Protein AF-A0A969L2V9-F1 (afdb_monomer)

Radius of gyration: 25.7 Å; Cα contacts (8 Å, |Δi|>4): 196; chains: 1; bounding box: 64×50×61 Å

Foldseek 3Di:
DLVVVLVVLVVVCVVPVPPLVSLLVNLVSLLVCLQPPFDDDPVPDPDGAAQAPVSLVSSVVSLVVSVVSVHPDPVSVVSSVVSVVVSVLQQFFDQPDPDDLCLLVVVLVVLVVVDDDDVSVVVNVVSNVLSVLLRVLRGDGNSNVVNCVVVVVPADPVNVVVVVVVVVLVVCVPPDDPVVSVVVNVVVVVVVVVVCSVVCVVCSVVSSVVSNVVRVVRVD

Secondary structure (DSSP, 8-state):
-HHHHHHHHHHHHHH-TT-HHHHHHHHHHHHHHTTTTPEEPTT--S-EE--SHHHHHHHHHHHHHHHHT----HHHHHHHHHHHHHHHHHHS-EE--SS-TTHHHHHHHHHHHH--STHHHHHHHHHHHHHHHHHHHTEE-HHHHHHHHHTTTTS-HHHHHHHHHHHHHHHGGGTS-HHHHHHHHHHHHHHHHHHHHHHHHHHHHHHHHHHHHHHHHHH-

Mean predicted aligned error: 11.19 Å

Sequence (220 aa):
MVKNGLELLEIAVKNDPQDQDAIDKLAGCYLDAVIIGWFPDPDGRSISYPISKTHVDQAEQFIQKAEHLHPQDPDILVYLKERKKLIKDMMRRKFSGRYRPGLALIFLSFFLILAGKILTILFGFGLLITGITYFVACRRPQYITNAKLLAGQGLTVFDRVQIGLDKIGSSIFIYGSITDVIFMKLIFYSLFRTIETVIGMILVPFVTLYCLYENYLADN

Structure (mmCIF, N/CA/C/O backbone):
data_AF-A0A969L2V9-F1
#
_entry.id   AF-A0A969L2V9-F1
#
loop_
_atom_site.group_PDB
_atom_site.id
_atom_site.type_symbol
_atom_site.label_atom_id
_atom_site.label_alt_id
_atom_site.label_comp_id
_atom_site.label_asym_id
_atom_site.label_entity_id
_atom_site.label_seq_id
_atom_site.pdbx_PDB_ins_code
_atom_site.Cartn_x
_atom_site.Cartn_y
_atom_site.Cartn_z
_atom_site.occupancy
_atom_site.B_iso_or_equiv
_atom_site.auth_seq_id
_atom_site.auth_comp_id
_atom_site.auth_asym_id
_atom_site.auth_atom_id
_atom_site.pdbx_PDB_model_num
ATOM 1 N N . MET A 1 1 ? -26.755 -6.773 9.074 1.00 46.88 1 MET A N 1
ATOM 2 C CA . MET A 1 1 ? -26.834 -7.181 10.494 1.00 46.88 1 MET A CA 1
ATOM 3 C C . MET A 1 1 ? -25.991 -6.298 11.406 1.00 46.88 1 MET A C 1
ATOM 5 O O . MET A 1 1 ? -26.537 -5.835 12.392 1.00 46.88 1 MET A O 1
ATOM 9 N N . VAL A 1 2 ? -24.736 -5.976 11.057 1.00 56.56 2 VAL A N 1
ATOM 10 C CA . VAL A 1 2 ? -23.858 -5.113 11.883 1.00 56.56 2 VAL A CA 1
ATOM 11 C C . VAL A 1 2 ? -24.459 -3.728 12.180 1.00 56.56 2 VAL A C 1
ATOM 13 O O . VAL A 1 2 ? -24.383 -3.266 13.308 1.00 56.56 2 VAL A O 1
ATOM 16 N N . LYS A 1 3 ? -25.136 -3.095 11.208 1.00 62.53 3 LYS A N 1
ATOM 17 C CA . LYS A 1 3 ? -25.679 -1.731 11.353 1.00 62.53 3 LYS A CA 1
ATOM 18 C C . LYS A 1 3 ? -26.708 -1.584 12.487 1.00 62.53 3 LYS A C 1
ATOM 20 O O . LYS A 1 3 ? -26.580 -0.684 13.302 1.00 62.53 3 LYS A O 1
ATOM 25 N N . ASN A 1 4 ? -27.655 -2.518 12.591 1.00 70.81 4 ASN A N 1
ATOM 26 C CA . ASN A 1 4 ? -28.684 -2.478 13.636 1.00 70.81 4 ASN A CA 1
ATOM 27 C C . ASN A 1 4 ? -28.104 -2.799 15.025 1.00 70.81 4 ASN A C 1
ATOM 29 O O . ASN A 1 4 ? -28.591 -2.282 16.019 1.00 70.81 4 ASN A O 1
ATOM 33 N N . GLY A 1 5 ? -27.069 -3.645 15.104 1.00 80.38 5 GLY A N 1
ATOM 34 C CA . GLY A 1 5 ? -26.385 -3.939 16.369 1.00 80.38 5 GLY A CA 1
ATOM 35 C C . GLY A 1 5 ? -25.537 -2.767 16.866 1.00 80.38 5 GLY A C 1
ATOM 36 O O . GLY A 1 5 ? -25.536 -2.470 18.056 1.00 80.38 5 GLY A O 1
ATOM 37 N N . LEU A 1 6 ? -24.871 -2.067 15.945 1.00 87.38 6 LEU A N 1
ATOM 38 C CA . LEU A 1 6 ? -24.050 -0.900 16.255 1.00 87.38 6 LEU A CA 1
ATOM 39 C C . LEU A 1 6 ? -24.903 0.269 16.770 1.00 87.38 6 LEU A C 1
ATOM 41 O O . LEU A 1 6 ? -24.571 0.839 17.801 1.00 87.38 6 LEU A O 1
ATOM 45 N N . GLU A 1 7 ? -26.044 0.552 16.134 1.00 89.81 7 GLU A N 1
ATOM 46 C CA . GLU A 1 7 ? -26.993 1.581 16.598 1.00 89.81 7 GLU A CA 1
ATOM 47 C C . GLU A 1 7 ? -27.536 1.282 18.010 1.00 89.81 7 GLU A C 1
ATOM 49 O O . GLU A 1 7 ? -27.665 2.184 18.836 1.00 89.81 7 GLU A O 1
ATOM 54 N N . LEU A 1 8 ? -27.815 0.013 18.330 1.00 89.94 8 LEU A N 1
ATOM 55 C CA . LEU A 1 8 ? -28.273 -0.379 19.669 1.00 89.94 8 LEU A CA 1
ATOM 56 C C . LEU A 1 8 ? -27.185 -0.199 20.736 1.00 89.94 8 LEU A C 1
ATOM 58 O O . LEU A 1 8 ? -27.485 0.270 21.833 1.00 89.94 8 LEU A O 1
ATOM 62 N N . LEU A 1 9 ? -25.932 -0.535 20.417 1.00 89.44 9 LEU A N 1
ATOM 63 C CA . LEU A 1 9 ? -24.796 -0.325 21.319 1.00 89.44 9 LEU A CA 1
ATOM 64 C C . LEU A 1 9 ? -24.477 1.165 21.503 1.00 89.44 9 LEU A C 1
ATOM 66 O O . LEU A 1 9 ? -24.179 1.584 22.618 1.00 89.44 9 LEU A O 1
ATOM 70 N N . GLU A 1 10 ? -24.605 1.984 20.454 1.00 92.12 10 GLU A N 1
ATOM 71 C CA . GLU A 1 10 ? -24.490 3.445 20.564 1.00 92.12 10 GLU A CA 1
ATOM 72 C C . GLU A 1 10 ? -25.538 4.015 21.535 1.00 92.12 10 GLU A C 1
ATOM 74 O O .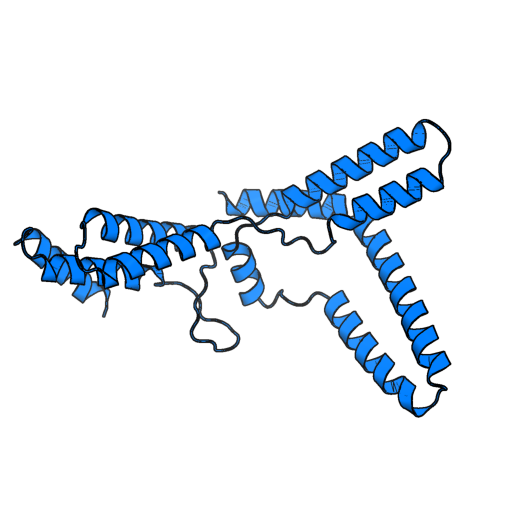 GLU A 1 10 ? -25.215 4.866 22.366 1.00 92.12 10 GLU A O 1
ATOM 79 N N . ILE A 1 11 ? -26.785 3.532 21.470 1.00 92.44 11 ILE A N 1
ATOM 80 C CA . ILE A 1 11 ? -27.851 3.933 22.403 1.00 92.44 11 ILE A CA 1
ATOM 81 C C . ILE A 1 11 ? -27.538 3.460 23.828 1.00 92.44 11 ILE A C 1
ATOM 83 O O . ILE A 1 11 ? -27.742 4.225 24.770 1.00 92.44 11 ILE A O 1
ATOM 87 N N . ALA A 1 12 ? -27.036 2.234 23.996 1.00 90.12 12 ALA A N 1
ATOM 88 C CA . ALA A 1 12 ? -26.680 1.688 25.305 1.00 90.12 12 ALA A CA 1
ATOM 89 C C . ALA A 1 12 ? -25.590 2.525 25.993 1.00 90.12 12 ALA A C 1
ATOM 91 O O . ALA A 1 12 ? -25.815 3.011 27.098 1.00 90.12 12 ALA A O 1
ATOM 92 N N . VAL A 1 13 ? -24.479 2.800 25.301 1.00 92.50 13 VAL A N 1
ATOM 93 C CA . VAL A 1 13 ? -23.378 3.635 25.822 1.00 92.50 13 VAL A CA 1
ATOM 94 C C . VAL A 1 13 ? -23.825 5.080 26.060 1.00 92.50 13 VAL A C 1
ATOM 96 O O . VAL A 1 13 ? -23.381 5.731 27.000 1.00 92.50 13 VAL A O 1
ATOM 99 N N . LYS A 1 14 ? -24.738 5.609 25.236 1.00 93.75 14 LYS A N 1
ATOM 100 C CA . LYS A 1 14 ? -25.298 6.950 25.451 1.00 93.75 14 LYS A CA 1
ATOM 101 C C . LYS A 1 14 ? -26.163 7.029 26.713 1.00 93.75 14 LYS A C 1
ATOM 103 O O . LYS A 1 14 ? -26.181 8.074 27.361 1.00 93.75 14 LYS A O 1
ATOM 108 N N . ASN A 1 15 ? -26.905 5.968 27.021 1.00 93.94 15 ASN A N 1
ATOM 109 C CA . ASN A 1 15 ? -27.774 5.906 28.195 1.00 93.94 15 ASN A CA 1
ATOM 110 C C . ASN A 1 15 ? -26.990 5.619 29.482 1.00 93.94 15 ASN A C 1
ATOM 112 O O . ASN A 1 15 ? -27.355 6.154 30.526 1.00 93.94 15 ASN A O 1
ATOM 116 N N . ASP A 1 16 ? -25.921 4.824 29.400 1.00 92.31 16 ASP A N 1
ATOM 117 C CA . ASP A 1 16 ? -25.000 4.565 30.507 1.00 92.31 16 ASP A CA 1
ATOM 118 C C . ASP A 1 16 ? -23.530 4.699 30.057 1.00 92.31 16 ASP A C 1
ATOM 120 O O . ASP A 1 16 ? -22.901 3.725 29.640 1.00 92.31 16 ASP A O 1
ATOM 124 N N . PRO A 1 17 ? -22.951 5.912 30.134 1.00 91.06 17 PRO A N 1
ATOM 125 C CA . PRO A 1 17 ? -21.578 6.167 29.701 1.00 91.06 17 PRO A CA 1
ATOM 126 C C . PRO A 1 17 ? -20.514 5.665 30.689 1.00 91.06 17 PRO A C 1
ATOM 128 O O . PRO A 1 17 ? -19.332 5.920 30.469 1.00 91.06 17 PRO A O 1
ATOM 131 N N . GLN A 1 18 ? -20.903 5.021 31.796 1.00 92.25 18 GLN A N 1
ATOM 132 C CA . GLN A 1 18 ? -19.970 4.415 32.755 1.00 92.25 18 GLN A CA 1
ATOM 133 C C . GLN A 1 18 ? -19.852 2.894 32.571 1.00 92.25 18 GLN A C 1
ATOM 135 O O . GLN A 1 18 ? -18.974 2.276 33.174 1.00 92.25 18 GLN A O 1
ATOM 140 N N . ASP A 1 19 ? -20.706 2.285 31.741 1.00 93.62 19 ASP A N 1
ATOM 141 C CA . ASP A 1 19 ? -20.645 0.858 31.433 1.00 93.62 19 ASP A CA 1
ATOM 142 C C . ASP A 1 19 ? -19.466 0.547 30.496 1.00 93.62 19 ASP A C 1
ATOM 144 O O . ASP A 1 19 ? -19.548 0.657 29.268 1.00 93.62 19 ASP A O 1
ATOM 148 N N . GLN A 1 20 ? -18.346 0.144 31.098 1.00 93.19 20 GLN A N 1
ATOM 149 C CA . GLN A 1 20 ? -17.114 -0.159 30.376 1.00 93.19 20 GLN A CA 1
ATOM 150 C C . GLN A 1 20 ? -17.257 -1.357 29.422 1.00 93.19 20 GLN A C 1
ATOM 152 O O . GLN A 1 20 ? -16.653 -1.350 28.353 1.00 93.19 20 GLN A O 1
ATOM 157 N N . ASP A 1 21 ? -18.088 -2.350 29.753 1.00 93.38 21 ASP A N 1
ATOM 158 C CA . ASP A 1 21 ? -18.307 -3.524 28.896 1.00 93.38 21 ASP A CA 1
ATOM 159 C C . ASP A 1 21 ? -19.072 -3.131 27.621 1.00 93.38 21 ASP A C 1
ATOM 161 O O . ASP A 1 21 ? -18.722 -3.552 26.514 1.00 93.38 21 ASP A O 1
ATOM 165 N N . ALA A 1 22 ? -20.0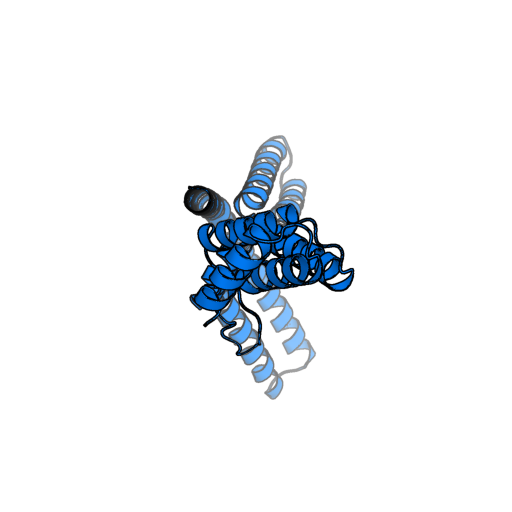74 -2.253 27.742 1.00 92.62 22 ALA A N 1
ATOM 166 C CA . ALA A 1 22 ? -20.765 -1.692 26.582 1.00 92.62 22 ALA A CA 1
ATOM 167 C C . ALA A 1 22 ? -19.836 -0.822 25.714 1.00 92.62 22 ALA A C 1
ATOM 169 O O . ALA A 1 22 ? -19.887 -0.909 24.482 1.00 92.62 22 ALA A O 1
ATOM 170 N N . ILE A 1 23 ? -18.968 -0.022 26.344 1.00 94.00 23 ILE A N 1
ATOM 171 C CA . ILE A 1 23 ? -17.954 0.806 25.672 1.00 94.00 23 ILE A CA 1
ATOM 172 C C . ILE A 1 23 ? -16.975 -0.064 24.876 1.00 94.00 23 ILE A C 1
ATOM 174 O O . ILE A 1 23 ? -16.770 0.181 23.682 1.00 94.00 23 ILE A O 1
ATOM 178 N N . ASP A 1 24 ? -16.410 -1.097 25.501 1.00 93.75 24 ASP A N 1
ATOM 179 C CA . ASP A 1 24 ? -15.425 -1.983 24.877 1.00 93.75 24 ASP A CA 1
ATOM 180 C C . ASP A 1 24 ? -16.054 -2.776 23.715 1.00 93.75 24 ASP A C 1
ATOM 182 O O . ASP A 1 24 ? -15.472 -2.865 22.628 1.00 93.75 24 ASP A O 1
ATOM 186 N N . LYS A 1 25 ? -17.298 -3.252 23.874 1.00 93.81 25 LYS A N 1
ATOM 187 C CA . LYS A 1 25 ? -18.063 -3.909 22.796 1.00 93.81 25 LYS A CA 1
ATOM 188 C C . LYS A 1 25 ? -18.358 -2.976 21.627 1.00 93.81 25 LYS A C 1
ATOM 190 O O . LYS A 1 25 ? -18.224 -3.384 20.469 1.00 93.81 25 LYS A O 1
ATOM 195 N N . LEU A 1 26 ? -18.758 -1.734 21.903 1.00 94.25 26 LEU A N 1
ATOM 196 C CA . LEU A 1 26 ? -19.011 -0.740 20.862 1.00 94.25 26 LEU A CA 1
ATOM 197 C C . LEU A 1 26 ? -17.716 -0.388 20.114 1.00 94.25 26 LEU A C 1
ATOM 199 O O . LEU A 1 26 ? -17.717 -0.331 18.882 1.00 94.25 26 LEU A O 1
ATOM 203 N N . ALA A 1 27 ? -16.604 -0.219 20.835 1.00 94.12 27 ALA A N 1
ATOM 204 C CA . ALA A 1 27 ? -15.289 -0.005 20.242 1.00 94.12 27 ALA A CA 1
ATOM 205 C C . ALA A 1 27 ? -14.883 -1.185 19.343 1.00 94.12 27 ALA A C 1
ATOM 207 O O . ALA A 1 27 ? -14.501 -0.963 18.193 1.00 94.12 27 ALA A O 1
ATOM 208 N N . GLY A 1 28 ? -15.054 -2.428 19.805 1.00 93.88 28 GLY A N 1
ATOM 209 C CA . GLY A 1 28 ? -14.838 -3.631 18.995 1.00 93.88 28 GLY A CA 1
ATOM 210 C C . GLY A 1 28 ? -15.670 -3.641 17.708 1.00 93.88 28 GLY A C 1
ATOM 211 O O . GLY A 1 28 ? -15.130 -3.849 16.622 1.00 93.88 28 GLY A O 1
ATOM 212 N N . CYS A 1 29 ? -16.959 -3.300 17.797 1.00 93.94 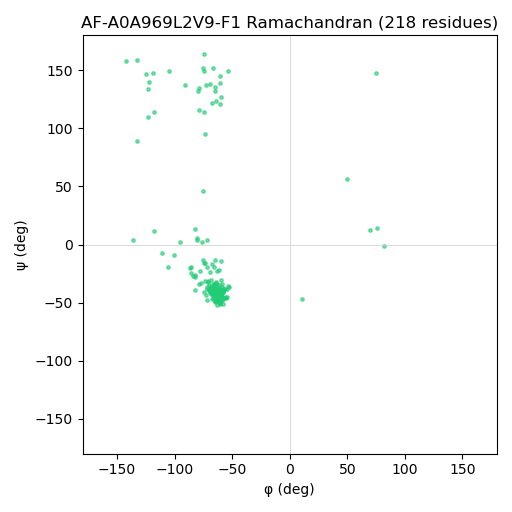29 CYS A N 1
ATOM 213 C CA . CYS A 1 29 ? -17.838 -3.216 16.626 1.00 93.94 29 CYS A CA 1
ATOM 214 C C . CYS A 1 29 ? -17.379 -2.152 15.616 1.00 93.94 29 CYS A C 1
ATOM 216 O O . CYS A 1 29 ? -17.438 -2.384 14.406 1.00 93.94 29 CYS A O 1
ATOM 218 N N . TYR A 1 30 ? -16.894 -0.996 16.082 1.00 94.56 30 TYR A N 1
ATOM 219 C CA . TYR A 1 30 ? -16.291 0.005 15.200 1.00 94.56 30 TYR A CA 1
ATOM 220 C C . TYR A 1 30 ? -15.005 -0.501 14.540 1.00 94.56 30 TYR A C 1
ATOM 222 O O . TYR A 1 30 ? -14.796 -0.259 13.352 1.00 94.56 30 TYR A O 1
ATOM 230 N N . LEU A 1 31 ? -14.160 -1.230 15.271 1.00 93.50 31 LEU A N 1
ATOM 231 C CA . LEU A 1 31 ? -12.930 -1.811 14.726 1.00 93.50 31 LEU A CA 1
ATOM 232 C C . LEU A 1 31 ? -13.205 -2.900 13.680 1.00 93.50 31 LEU A C 1
ATOM 234 O O . LEU A 1 31 ? -12.475 -2.989 12.692 1.00 93.50 31 LEU A O 1
ATOM 238 N N . ASP A 1 32 ? -14.275 -3.676 13.839 1.00 91.75 32 ASP A N 1
ATOM 239 C CA . ASP A 1 32 ? -14.738 -4.625 12.820 1.00 91.75 32 ASP A CA 1
ATOM 240 C C . ASP A 1 32 ? -15.341 -3.915 11.603 1.00 91.75 32 ASP A C 1
ATOM 242 O O . ASP A 1 32 ? -15.183 -4.364 10.464 1.00 91.75 32 ASP A O 1
ATOM 246 N N . ALA A 1 33 ? -15.972 -2.757 11.816 1.00 91.06 33 ALA A N 1
ATOM 247 C CA . ALA A 1 33 ? -16.525 -1.943 10.741 1.00 91.06 33 ALA A CA 1
ATOM 248 C C . ALA A 1 33 ? -15.458 -1.328 9.814 1.00 91.06 33 ALA A C 1
ATOM 250 O O . ALA A 1 33 ? -15.778 -0.950 8.688 1.00 91.06 33 ALA A O 1
ATOM 251 N N . VAL A 1 34 ? -14.186 -1.286 10.235 1.00 91.00 34 VAL A N 1
ATOM 252 C CA . VAL A 1 34 ? -13.047 -0.740 9.467 1.00 91.00 34 VAL A CA 1
ATOM 253 C C . VAL A 1 34 ? -12.921 -1.354 8.071 1.00 91.00 34 VAL A C 1
ATOM 255 O O . VAL A 1 34 ? -12.543 -0.660 7.131 1.00 91.00 34 VAL A O 1
ATOM 258 N N . ILE A 1 35 ? -13.225 -2.646 7.927 1.00 89.25 35 ILE A N 1
ATOM 259 C CA . ILE A 1 35 ? -13.078 -3.376 6.657 1.00 89.25 35 ILE A CA 1
ATOM 260 C C . ILE A 1 35 ? -14.378 -3.445 5.842 1.00 89.25 35 ILE A C 1
ATOM 262 O O . ILE A 1 35 ? -14.416 -4.082 4.787 1.00 89.25 35 ILE A O 1
ATOM 266 N N . ILE A 1 36 ? -15.461 -2.819 6.312 1.00 87.31 36 ILE A N 1
ATOM 267 C CA . ILE A 1 36 ? -16.738 -2.821 5.593 1.00 87.31 36 ILE A CA 1
ATOM 268 C C . ILE A 1 36 ? -16.574 -2.079 4.263 1.00 87.31 36 ILE A C 1
ATOM 270 O O . ILE A 1 36 ? -16.032 -0.979 4.198 1.00 87.31 36 ILE A O 1
ATOM 274 N N . GLY A 1 37 ? -17.061 -2.697 3.185 1.00 82.75 37 GLY A N 1
ATOM 275 C CA . GLY A 1 37 ? -16.965 -2.149 1.829 1.00 82.75 37 GLY A CA 1
ATOM 276 C C . GLY A 1 37 ? -15.624 -2.411 1.141 1.00 82.75 37 GLY A C 1
ATOM 277 O O . GLY A 1 37 ? -15.455 -2.041 -0.019 1.00 82.75 37 GLY A O 1
ATOM 278 N N . TRP A 1 38 ? -14.675 -3.071 1.811 1.00 90.56 38 TRP A N 1
ATOM 279 C CA . TRP A 1 38 ? -13.433 -3.498 1.175 1.00 90.56 38 TRP A CA 1
ATOM 280 C C . TRP A 1 38 ? -13.674 -4.722 0.287 1.00 90.56 38 TRP A C 1
ATOM 282 O O . TRP A 1 38 ? -14.578 -5.525 0.523 1.00 90.56 38 TRP A O 1
ATOM 292 N N . PHE A 1 39 ? -12.849 -4.870 -0.746 1.00 86.75 39 PHE A N 1
ATOM 293 C CA . PHE A 1 39 ? -13.015 -5.917 -1.751 1.00 86.75 39 PHE A CA 1
ATOM 294 C C . PHE A 1 39 ? -12.232 -7.171 -1.357 1.00 86.75 39 PHE A C 1
ATOM 296 O O . PHE A 1 39 ? -11.089 -7.036 -0.915 1.00 86.75 39 PHE A O 1
ATOM 303 N N . PRO A 1 40 ? -12.801 -8.378 -1.509 1.00 84.88 40 PRO A N 1
ATOM 304 C CA . PRO A 1 40 ? -12.099 -9.619 -1.197 1.00 84.88 40 PRO A CA 1
ATOM 305 C C . PRO A 1 40 ? -10.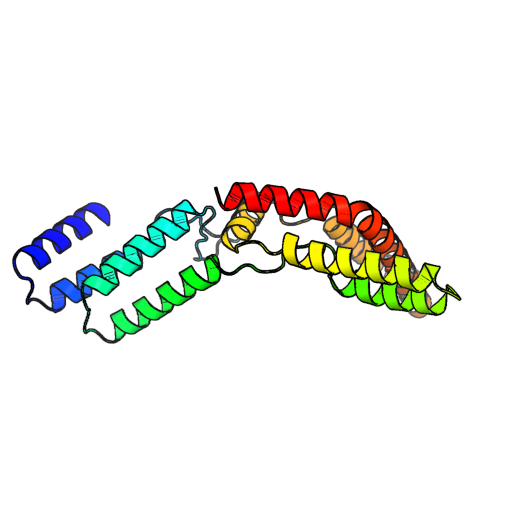930 -9.861 -2.159 1.00 84.88 40 PRO A C 1
ATOM 307 O O . PRO A 1 40 ? -10.955 -9.420 -3.309 1.00 84.88 40 PRO A O 1
ATOM 310 N N . ASP A 1 41 ? -9.911 -10.575 -1.683 1.00 79.50 41 ASP A N 1
ATOM 311 C CA . ASP A 1 41 ? -8.778 -11.017 -2.495 1.00 79.50 41 ASP A CA 1
ATOM 312 C C . ASP A 1 41 ? -9.255 -11.906 -3.667 1.00 79.50 41 ASP A C 1
ATOM 314 O O . ASP A 1 41 ? -9.954 -12.898 -3.428 1.00 79.50 41 ASP A O 1
ATOM 318 N N . PRO A 1 42 ? -8.886 -11.598 -4.928 1.00 68.81 42 PRO A N 1
ATOM 319 C CA . PRO A 1 42 ? -9.239 -12.426 -6.080 1.00 68.81 42 PRO A CA 1
ATOM 320 C C . PRO A 1 42 ? -8.628 -13.834 -6.017 1.00 68.81 42 PRO A C 1
ATOM 322 O O . PRO A 1 42 ? -9.184 -14.754 -6.613 1.00 68.81 42 PRO A O 1
ATOM 325 N N . ASP A 1 43 ? -7.542 -14.029 -5.258 1.00 73.19 43 ASP A N 1
ATOM 326 C CA . ASP A 1 43 ? -6.914 -15.340 -5.049 1.00 73.19 43 ASP A CA 1
ATOM 327 C C . ASP A 1 43 ? -7.642 -16.196 -3.988 1.00 73.19 43 ASP A C 1
ATOM 329 O O . ASP A 1 43 ? -7.161 -17.263 -3.603 1.00 73.19 43 ASP A O 1
ATOM 333 N N . GLY A 1 44 ? -8.791 -15.737 -3.474 1.00 68.12 44 GLY A N 1
ATOM 334 C CA . GLY A 1 44 ? -9.619 -16.486 -2.523 1.00 68.12 44 GLY A CA 1
ATOM 335 C C . GLY A 1 44 ? -9.081 -16.511 -1.090 1.00 68.12 44 GLY A C 1
ATOM 336 O O . GLY A 1 44 ? -9.540 -17.307 -0.271 1.00 68.12 44 GLY A O 1
ATOM 337 N N . ARG A 1 45 ? -8.112 -15.649 -0.757 1.00 76.25 45 ARG A N 1
ATOM 338 C CA . ARG A 1 45 ? -7.648 -15.480 0.627 1.00 76.25 45 ARG A CA 1
ATOM 339 C C . ARG A 1 45 ? -8.685 -14.691 1.422 1.00 76.25 45 ARG A C 1
ATOM 341 O O . ARG A 1 45 ? -9.342 -13.797 0.900 1.00 76.25 45 ARG A O 1
ATOM 348 N N . SER A 1 46 ? -8.782 -14.965 2.720 1.00 75.88 46 SER A N 1
ATOM 349 C CA . SER A 1 46 ? -9.644 -14.245 3.668 1.00 75.88 46 SER A CA 1
ATOM 350 C C . SER A 1 46 ? -9.081 -12.865 4.042 1.00 75.88 46 SER A C 1
ATOM 352 O O . SER A 1 46 ? -8.997 -12.504 5.214 1.00 75.88 46 SER A O 1
ATOM 354 N N . ILE A 1 47 ? -8.632 -12.109 3.040 1.00 79.19 47 ILE A N 1
ATOM 355 C CA . ILE A 1 47 ? -8.085 -10.760 3.166 1.00 79.19 47 ILE A CA 1
ATOM 356 C C . ILE A 1 47 ? -8.934 -9.849 2.281 1.00 79.19 47 ILE A C 1
ATOM 358 O O . ILE A 1 47 ? -9.335 -10.230 1.182 1.00 79.19 47 ILE A O 1
ATOM 362 N N . SER A 1 48 ? -9.224 -8.646 2.767 1.00 85.31 48 SER A N 1
ATOM 363 C CA . SER A 1 48 ? -9.940 -7.628 2.003 1.00 85.31 48 SER A CA 1
ATOM 364 C C . SER A 1 48 ? -9.070 -6.392 1.829 1.00 85.31 48 SER A C 1
ATOM 366 O O . SER A 1 48 ? -8.261 -6.060 2.699 1.00 85.31 48 SER A O 1
ATOM 368 N N . TYR A 1 49 ? -9.236 -5.711 0.701 1.00 84.38 49 TYR A N 1
ATOM 369 C CA . TYR A 1 49 ? -8.418 -4.578 0.302 1.00 84.38 49 TYR A CA 1
ATOM 370 C C . TYR A 1 49 ? -9.275 -3.334 0.043 1.00 84.38 49 TYR A C 1
ATOM 372 O O . TYR A 1 49 ? -10.266 -3.412 -0.692 1.00 84.38 49 TYR A O 1
ATOM 380 N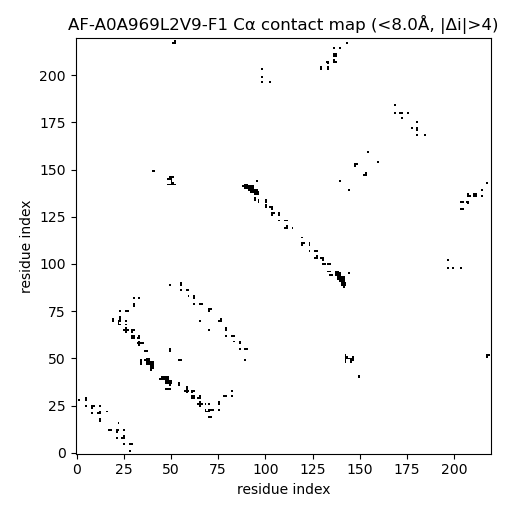 N . PRO A 1 50 ? -8.882 -2.159 0.567 1.00 89.44 50 PRO A N 1
ATOM 381 C CA . PRO A 1 50 ? -9.467 -0.905 0.127 1.00 89.44 50 PRO A CA 1
ATOM 382 C C . PRO A 1 50 ? -8.946 -0.580 -1.276 1.00 89.44 50 PRO A C 1
ATOM 384 O O . PRO A 1 50 ? -7.750 -0.728 -1.552 1.00 89.44 50 PRO A O 1
ATOM 387 N N . ILE A 1 51 ? -9.843 -0.117 -2.148 1.00 87.75 51 ILE A N 1
ATOM 388 C CA . ILE A 1 51 ? -9.528 0.246 -3.544 1.00 87.75 51 ILE A CA 1
ATOM 389 C C . ILE A 1 51 ? -9.614 1.747 -3.834 1.00 87.75 51 ILE A C 1
ATOM 391 O O . ILE A 1 51 ? -9.265 2.191 -4.923 1.00 87.75 51 ILE A O 1
ATOM 395 N N . SER A 1 52 ? -10.087 2.539 -2.877 1.00 88.31 52 SER A N 1
ATOM 396 C CA . SER A 1 52 ? -10.296 3.977 -3.036 1.00 88.31 52 SER A CA 1
ATOM 397 C C . SER A 1 52 ? -9.931 4.704 -1.752 1.00 88.31 52 SER A C 1
ATOM 399 O O . SER A 1 52 ? -9.955 4.116 -0.668 1.00 88.31 52 SER A O 1
ATOM 401 N N . LYS A 1 53 ? -9.641 6.000 -1.881 1.00 87.94 53 LYS A N 1
ATOM 402 C CA . LYS A 1 53 ? -9.411 6.892 -0.745 1.00 87.94 53 LYS A CA 1
ATOM 403 C C . LYS A 1 53 ? -10.623 6.926 0.190 1.00 87.94 53 LYS A C 1
ATOM 405 O O . LYS A 1 53 ? -10.458 6.774 1.388 1.00 87.94 53 LYS A O 1
ATOM 410 N N . THR A 1 54 ? -11.838 6.948 -0.362 1.00 90.38 54 THR A N 1
ATOM 411 C CA . THR A 1 54 ? -13.087 6.921 0.416 1.00 90.38 54 THR A CA 1
ATOM 412 C C . THR A 1 54 ? -13.205 5.714 1.349 1.00 90.38 54 THR A C 1
ATOM 414 O O . THR A 1 54 ? -13.654 5.878 2.478 1.00 90.38 54 THR A O 1
ATOM 417 N N . HIS A 1 55 ? -12.765 4.519 0.934 1.00 91.25 55 HIS A N 1
ATOM 418 C CA . HIS A 1 55 ? -12.748 3.347 1.819 1.00 91.25 55 HIS A CA 1
ATOM 419 C C . HIS A 1 55 ? -11.759 3.510 2.976 1.00 91.25 55 HIS A C 1
ATOM 421 O O . HIS A 1 55 ? -12.014 3.026 4.076 1.00 91.25 55 HIS A O 1
ATOM 427 N N . VAL A 1 56 ? -10.627 4.171 2.727 1.00 91.25 56 VAL A N 1
ATOM 428 C CA . VAL A 1 56 ? -9.610 4.425 3.752 1.00 91.25 56 VAL A CA 1
ATOM 429 C C . VAL A 1 56 ? -10.066 5.529 4.708 1.00 91.25 56 VAL A C 1
ATOM 431 O O . VAL A 1 56 ? -9.923 5.367 5.915 1.00 91.25 56 VAL A O 1
ATOM 434 N N . ASP A 1 57 ? -10.692 6.588 4.194 1.00 92.50 57 ASP A N 1
ATOM 435 C CA . ASP A 1 57 ? -11.241 7.686 4.996 1.00 92.50 57 ASP A CA 1
ATOM 436 C C . ASP A 1 57 ? -12.389 7.193 5.898 1.00 92.50 57 ASP A C 1
ATOM 438 O O . ASP A 1 57 ? -12.448 7.524 7.081 1.00 92.50 57 ASP A O 1
ATOM 442 N N . GLN A 1 58 ? -13.285 6.343 5.379 1.00 93.06 58 GLN A N 1
ATOM 443 C CA . GLN A 1 58 ? -14.341 5.703 6.181 1.00 93.06 58 GLN A CA 1
ATOM 444 C C . GLN A 1 58 ? -13.760 4.806 7.277 1.00 93.06 58 GLN A C 1
ATOM 446 O O . GLN A 1 58 ? -14.194 4.857 8.428 1.00 93.06 58 GLN A O 1
ATOM 451 N N . ALA A 1 59 ? -12.753 4.003 6.932 1.00 93.56 59 ALA A N 1
ATOM 452 C CA . ALA A 1 59 ? -12.038 3.171 7.886 1.00 93.56 59 ALA A CA 1
ATOM 453 C C . ALA A 1 59 ? -11.395 4.022 8.999 1.00 93.56 59 ALA A C 1
ATOM 455 O O . ALA A 1 59 ? -11.471 3.664 10.174 1.00 93.56 59 ALA A O 1
ATOM 456 N N . GLU A 1 60 ? -10.814 5.174 8.652 1.00 94.38 60 GLU A N 1
ATOM 457 C CA . GLU A 1 60 ? -10.218 6.103 9.614 1.00 94.38 60 GLU A CA 1
ATOM 458 C C . GLU A 1 60 ? -11.271 6.709 10.549 1.00 94.38 60 GLU A C 1
ATOM 460 O O . GLU A 1 60 ? -11.043 6.766 11.758 1.00 94.38 60 GLU A O 1
ATOM 465 N N . GLN A 1 61 ? -12.451 7.068 10.034 1.00 95.06 61 GLN A N 1
ATOM 466 C CA . GLN A 1 61 ? -13.569 7.544 10.859 1.00 95.06 61 GLN A CA 1
ATOM 467 C C . GLN A 1 61 ? -14.002 6.505 11.900 1.00 95.06 61 GLN A C 1
ATOM 469 O O . GLN A 1 61 ? -14.245 6.859 13.054 1.00 95.06 61 GLN A O 1
ATOM 474 N N . PHE A 1 62 ? -14.077 5.222 11.534 1.00 94.69 62 PHE A N 1
ATOM 475 C CA . PHE A 1 62 ? -14.418 4.166 12.491 1.00 94.69 62 PHE A CA 1
ATOM 476 C C . PHE A 1 62 ? -13.345 3.976 13.565 1.00 94.69 62 PHE A C 1
ATOM 478 O O . PHE A 1 62 ? -13.680 3.840 14.740 1.00 94.69 62 PHE A O 1
ATOM 485 N N . ILE A 1 63 ? -12.063 4.048 13.196 1.00 95.19 63 ILE A N 1
ATOM 486 C CA . ILE A 1 63 ? -10.970 4.017 14.178 1.00 95.19 63 ILE A CA 1
ATOM 487 C C . ILE A 1 63 ? -11.045 5.212 15.125 1.00 95.19 63 ILE A C 1
ATOM 489 O O . ILE A 1 63 ? -10.880 5.038 16.331 1.00 95.19 63 ILE A O 1
ATOM 493 N N . GLN A 1 64 ? -11.295 6.414 14.600 1.00 95.69 64 GLN A N 1
ATOM 494 C CA . GLN A 1 64 ? -11.441 7.607 15.429 1.00 95.69 64 GLN A CA 1
ATOM 495 C C . GLN A 1 64 ? -12.595 7.427 16.415 1.00 95.69 64 GLN A C 1
ATOM 497 O O . GLN A 1 64 ? -12.400 7.655 17.604 1.00 95.69 64 GLN A O 1
ATOM 502 N N . LYS A 1 65 ? -13.758 6.938 15.970 1.00 94.56 65 LYS A N 1
ATOM 503 C CA . LYS A 1 65 ? -14.886 6.641 16.865 1.00 94.56 65 LYS A CA 1
ATOM 504 C C . LYS A 1 65 ? -14.517 5.638 17.961 1.00 94.56 65 LYS A C 1
ATOM 506 O O . LYS A 1 65 ? -14.802 5.906 19.122 1.00 94.56 65 LYS A O 1
ATOM 511 N N . ALA A 1 66 ? -13.842 4.539 17.618 1.00 94.44 66 ALA A N 1
ATOM 512 C CA . ALA A 1 66 ? -13.375 3.558 18.600 1.00 94.44 66 ALA A CA 1
ATOM 513 C C . ALA A 1 66 ? -12.388 4.164 19.614 1.00 94.44 66 ALA A C 1
ATOM 515 O O . ALA A 1 66 ? -12.430 3.836 20.793 1.00 94.44 66 ALA A O 1
ATOM 516 N N . GLU A 1 67 ? -11.514 5.072 19.176 1.00 94.56 67 GLU A N 1
ATOM 517 C CA . GLU A 1 67 ? -10.556 5.752 20.053 1.00 94.56 67 GLU A CA 1
ATOM 518 C C . GLU A 1 67 ? -11.219 6.752 21.008 1.00 94.56 67 GLU A C 1
ATOM 520 O O . GLU A 1 67 ? -10.832 6.821 22.173 1.00 94.56 67 GLU A O 1
ATOM 525 N N . HIS A 1 68 ? -12.231 7.492 20.544 1.00 95.75 68 HIS A N 1
ATOM 526 C CA . HIS A 1 68 ? -12.961 8.465 21.370 1.00 95.75 68 HIS A CA 1
ATOM 527 C C . HIS A 1 68 ? -13.761 7.809 22.500 1.00 95.75 68 HIS A C 1
ATOM 529 O O . HIS A 1 68 ? -14.123 8.478 23.463 1.00 95.75 68 HIS A O 1
ATOM 535 N N . LEU A 1 69 ? -14.039 6.510 22.387 1.00 93.06 69 LEU A N 1
ATOM 536 C CA . LEU A 1 69 ? -14.698 5.733 23.430 1.00 93.06 69 LEU A CA 1
ATOM 537 C C . LEU A 1 69 ? -13.773 5.386 24.602 1.00 93.06 69 LEU A C 1
ATOM 539 O O . LEU A 1 69 ? -14.270 4.973 25.641 1.00 93.06 69 LEU A O 1
ATOM 543 N N . HIS A 1 70 ? -12.455 5.566 24.458 1.00 94.12 70 HIS A N 1
ATOM 544 C CA . HIS A 1 70 ? -11.463 5.233 25.485 1.00 94.12 70 HIS A CA 1
ATOM 545 C C . HIS A 1 70 ? -11.629 3.808 26.062 1.00 94.12 70 HIS A C 1
ATOM 547 O O . HIS A 1 70 ? -11.778 3.658 27.277 1.00 94.12 70 HIS A O 1
ATOM 553 N N . PRO A 1 71 ? -11.602 2.757 25.214 1.00 93.44 71 PRO A N 1
ATOM 554 C CA . PRO A 1 71 ? -11.739 1.384 25.685 1.00 93.44 71 PRO A CA 1
ATOM 555 C C . PRO A 1 71 ? -10.610 1.019 26.657 1.00 93.44 71 PRO A C 1
ATOM 557 O O . PRO A 1 71 ? -9.470 1.471 26.501 1.00 93.44 71 PRO A O 1
ATOM 560 N N . GLN A 1 72 ? -10.932 0.203 27.656 1.00 94.56 72 GLN A N 1
ATOM 561 C CA . GLN A 1 72 ? -9.996 -0.232 28.698 1.00 94.56 72 GLN A CA 1
ATOM 562 C C . GLN A 1 72 ? -9.562 -1.687 28.515 1.00 94.56 72 GLN A C 1
ATOM 564 O O . GLN A 1 72 ? -8.509 -2.069 29.031 1.00 94.56 72 GLN A O 1
ATOM 569 N N . ASP A 1 73 ? -10.324 -2.478 27.754 1.00 95.75 73 ASP A N 1
ATOM 570 C CA . ASP A 1 73 ? -9.967 -3.855 27.431 1.00 95.75 73 ASP A CA 1
ATOM 571 C C . ASP A 1 73 ? -8.621 -3.914 26.664 1.00 95.75 73 ASP A C 1
ATOM 573 O O . ASP A 1 73 ? -8.485 -3.319 25.581 1.00 95.75 73 ASP A O 1
ATOM 577 N N . PRO A 1 74 ? -7.600 -4.622 27.194 1.00 95.69 74 PRO A N 1
ATOM 578 C CA . PRO A 1 74 ? -6.300 -4.753 26.544 1.00 95.69 74 PRO A CA 1
ATOM 579 C C . PRO A 1 74 ? -6.379 -5.381 25.147 1.00 95.69 74 PRO A C 1
ATOM 581 O O . PRO A 1 74 ? -5.608 -4.975 24.269 1.00 95.69 74 PRO A O 1
ATOM 584 N N . ASP A 1 75 ? -7.301 -6.313 24.908 1.00 96.12 75 ASP A N 1
ATOM 585 C CA . ASP A 1 75 ? -7.447 -6.973 23.609 1.00 96.12 75 ASP A CA 1
ATOM 586 C C . ASP A 1 75 ? -7.983 -5.985 22.563 1.00 96.12 75 ASP A C 1
ATOM 588 O O . ASP A 1 75 ? -7.463 -5.901 21.444 1.00 96.12 75 ASP A O 1
ATOM 592 N N . ILE A 1 76 ? -8.944 -5.140 22.952 1.00 94.12 76 ILE A N 1
ATOM 593 C CA . ILE A 1 76 ? -9.470 -4.061 22.105 1.00 94.12 76 ILE A CA 1
ATOM 594 C C . ILE A 1 76 ? -8.394 -3.011 21.816 1.00 94.12 76 ILE A C 1
ATOM 596 O O . ILE A 1 76 ? -8.280 -2.538 20.683 1.00 94.12 76 ILE A O 1
ATOM 600 N N . LEU A 1 77 ? -7.554 -2.667 22.795 1.00 94.81 77 LEU A N 1
ATOM 601 C CA . LEU A 1 77 ? -6.447 -1.726 22.598 1.00 94.81 77 LEU A CA 1
ATOM 602 C C . LEU A 1 77 ? -5.387 -2.261 21.624 1.00 94.81 77 LEU A C 1
ATOM 604 O O . LEU A 1 77 ? -4.885 -1.511 20.774 1.00 94.81 77 LEU A O 1
ATOM 608 N N . VAL A 1 78 ? -5.054 -3.553 21.711 1.00 96.44 78 VAL A N 1
ATOM 609 C CA . VAL A 1 78 ? -4.178 -4.221 20.735 1.00 96.44 78 VAL A CA 1
ATOM 610 C C . VAL A 1 78 ? -4.823 -4.182 19.353 1.00 96.44 78 VAL A C 1
ATOM 612 O O . VAL A 1 78 ? -4.184 -3.738 18.392 1.00 96.44 78 VAL A O 1
ATOM 615 N N . TYR A 1 79 ? -6.101 -4.542 19.262 1.00 94.38 79 TYR A N 1
ATOM 616 C CA . TYR A 1 79 ? -6.832 -4.562 18.002 1.00 94.38 79 TYR A CA 1
ATOM 617 C C . TYR A 1 79 ? -6.916 -3.170 17.351 1.00 94.38 79 TYR A C 1
ATOM 619 O O . TYR A 1 79 ? -6.653 -3.008 16.155 1.00 94.38 79 TYR A O 1
ATOM 627 N N . LEU A 1 80 ? -7.155 -2.126 18.147 1.00 94.94 80 LEU A N 1
ATOM 628 C CA . LEU A 1 80 ? -7.147 -0.730 17.711 1.00 94.94 80 LEU A CA 1
ATOM 629 C C . LEU A 1 80 ? -5.787 -0.326 17.130 1.00 94.94 80 LEU A C 1
ATOM 631 O O . LEU A 1 80 ? -5.714 0.308 16.071 1.00 94.94 80 LEU A O 1
ATOM 635 N N . LYS A 1 81 ? -4.689 -0.720 17.784 1.00 95.12 81 LYS A N 1
ATOM 636 C CA . LYS A 1 81 ? -3.327 -0.449 17.303 1.00 95.12 81 LYS A CA 1
ATOM 637 C C . LYS A 1 81 ? -3.035 -1.160 15.981 1.00 95.12 81 LYS A C 1
ATOM 639 O O . LYS A 1 81 ? -2.423 -0.561 15.090 1.00 95.12 81 LYS A O 1
ATOM 644 N N . GLU A 1 82 ? -3.472 -2.407 15.834 1.00 93.56 82 GLU A N 1
ATOM 645 C CA . GLU A 1 82 ? -3.329 -3.172 14.593 1.00 93.56 82 GLU A CA 1
ATOM 646 C C . GLU A 1 82 ? -4.104 -2.532 13.441 1.00 93.56 82 GLU A C 1
ATOM 648 O O . GLU A 1 82 ? -3.536 -2.307 12.366 1.00 93.56 82 GLU A O 1
ATOM 653 N N . ARG A 1 83 ? -5.364 -2.148 13.674 1.00 93.06 83 ARG A N 1
ATOM 654 C CA . ARG A 1 83 ? -6.193 -1.464 12.671 1.00 93.06 83 ARG A CA 1
ATOM 655 C C . ARG A 1 83 ? -5.616 -0.102 12.285 1.00 93.06 83 ARG A C 1
ATOM 657 O O . ARG A 1 83 ? -5.534 0.202 11.094 1.00 93.06 83 ARG A O 1
ATOM 664 N N . LYS A 1 84 ? -5.095 0.678 13.240 1.00 93.19 84 LYS A N 1
ATOM 665 C CA . LYS A 1 84 ? -4.387 1.943 12.949 1.00 93.19 84 LYS A CA 1
ATOM 666 C C . LYS A 1 84 ? -3.174 1.732 12.056 1.00 93.19 84 LYS A C 1
ATOM 668 O O . LYS A 1 84 ? -2.963 2.472 11.092 1.00 93.19 84 LYS A O 1
ATOM 673 N N . LYS A 1 85 ? -2.363 0.718 12.368 1.00 91.69 85 LYS A N 1
ATOM 674 C CA . LYS A 1 85 ? -1.192 0.368 11.561 1.00 91.69 85 LYS A CA 1
ATOM 675 C C . LYS A 1 85 ? -1.607 -0.043 10.149 1.00 91.69 85 LYS A C 1
ATOM 677 O O . LYS A 1 85 ? -0.992 0.425 9.196 1.00 91.69 85 LYS A O 1
ATOM 682 N N . LEU A 1 86 ? -2.666 -0.841 10.019 1.00 89.69 86 LEU A N 1
ATOM 683 C CA . LEU A 1 86 ? -3.210 -1.267 8.732 1.00 89.69 86 LEU A CA 1
ATOM 684 C C . LEU A 1 86 ? -3.617 -0.068 7.863 1.00 89.69 86 LEU A C 1
ATOM 686 O O . LEU A 1 86 ? -3.152 0.032 6.730 1.00 89.69 86 LEU A O 1
ATOM 690 N N . ILE A 1 87 ? -4.406 0.874 8.394 1.00 90.56 87 ILE A N 1
ATOM 691 C CA . ILE A 1 87 ? -4.805 2.091 7.660 1.00 90.56 87 ILE A CA 1
ATOM 692 C C . ILE A 1 87 ? -3.582 2.916 7.254 1.00 90.56 87 ILE A C 1
ATOM 694 O O . ILE A 1 87 ? -3.448 3.319 6.096 1.00 90.56 87 ILE A O 1
ATOM 698 N N . LYS A 1 88 ? -2.639 3.112 8.180 1.00 89.19 88 LYS A N 1
ATOM 699 C CA . LYS A 1 88 ? -1.399 3.843 7.899 1.00 89.19 88 LYS A CA 1
ATOM 700 C C . LYS A 1 88 ? -0.587 3.185 6.783 1.00 89.19 88 LYS A C 1
ATOM 702 O O . LYS A 1 88 ? -0.055 3.880 5.918 1.00 89.19 88 LYS A O 1
ATOM 707 N N . ASP A 1 89 ? -0.507 1.858 6.778 1.00 85.75 89 ASP A N 1
ATOM 708 C CA . ASP A 1 89 ? 0.169 1.100 5.728 1.00 85.75 89 ASP A CA 1
ATOM 709 C C . ASP A 1 89 ? -0.576 1.179 4.385 1.00 85.75 89 ASP A C 1
ATOM 711 O O . ASP A 1 89 ? 0.081 1.190 3.340 1.00 85.75 89 ASP A O 1
ATOM 715 N N . MET A 1 90 ? -1.910 1.312 4.393 1.00 85.31 90 MET A N 1
ATOM 716 C CA . MET A 1 90 ? -2.708 1.536 3.179 1.00 85.31 90 MET A CA 1
ATOM 717 C C . MET A 1 90 ? -2.501 2.936 2.578 1.00 85.31 90 MET A C 1
ATOM 719 O O . MET A 1 90 ? -2.453 3.087 1.352 1.00 85.31 90 MET A O 1
ATOM 723 N N . MET A 1 91 ? -2.306 3.948 3.427 1.00 85.00 91 MET A N 1
ATOM 724 C CA . MET A 1 91 ? -1.997 5.326 3.016 1.00 85.00 91 MET A CA 1
ATOM 725 C C . MET A 1 91 ? -0.533 5.524 2.609 1.00 85.00 91 MET A C 1
ATOM 727 O O . MET A 1 91 ? -0.198 6.446 1.858 1.00 85.00 91 MET A O 1
ATOM 731 N N . ARG A 1 92 ? 0.372 4.663 3.085 1.00 84.44 92 ARG A N 1
ATOM 732 C CA . ARG A 1 92 ? 1.805 4.795 2.820 1.00 84.44 92 ARG A CA 1
ATOM 733 C C . ARG A 1 92 ? 2.105 4.642 1.330 1.00 84.44 92 ARG A C 1
ATOM 735 O O . ARG A 1 92 ? 1.856 3.601 0.725 1.00 84.44 92 ARG A O 1
ATOM 742 N N . ARG A 1 93 ? 2.753 5.658 0.751 1.00 79.81 93 ARG A N 1
ATOM 743 C CA . ARG A 1 93 ? 3.169 5.629 -0.656 1.00 79.81 93 ARG A CA 1
ATOM 744 C C . ARG A 1 93 ? 4.382 4.722 -0.871 1.00 79.81 93 ARG A C 1
ATOM 746 O O . ARG A 1 93 ? 5.499 5.022 -0.416 1.00 79.81 93 ARG A O 1
ATOM 753 N N . LYS A 1 94 ? 4.180 3.633 -1.610 1.00 79.88 94 LYS A N 1
ATOM 754 C CA . LYS A 1 94 ? 5.238 2.711 -2.039 1.00 79.88 94 LYS A CA 1
ATOM 755 C C . LYS A 1 94 ? 5.549 2.930 -3.512 1.00 79.88 94 LYS A C 1
ATOM 757 O O . LYS A 1 94 ? 4.700 3.360 -4.287 1.00 79.88 94 LYS A O 1
ATOM 762 N N . PHE A 1 95 ? 6.799 2.689 -3.886 1.00 77.62 95 PHE A N 1
ATOM 763 C CA . PHE A 1 95 ? 7.200 2.761 -5.283 1.00 77.62 95 PHE A CA 1
ATOM 764 C C . PHE A 1 95 ? 6.531 1.616 -6.053 1.00 77.62 95 PHE A C 1
ATOM 766 O O . PHE A 1 95 ? 6.717 0.453 -5.706 1.00 77.62 95 PHE A O 1
ATOM 773 N N . SER A 1 96 ? 5.752 1.970 -7.072 1.00 74.06 96 SER A N 1
ATOM 774 C CA . SER A 1 96 ? 5.021 1.038 -7.948 1.00 74.06 96 SER A CA 1
ATOM 775 C C . SER A 1 96 ? 5.485 1.135 -9.406 1.00 74.06 96 SER A C 1
ATOM 777 O O . SER A 1 96 ? 4.838 0.622 -10.315 1.00 74.06 96 SER A O 1
ATOM 779 N N . GLY A 1 97 ? 6.601 1.832 -9.643 1.00 65.69 97 GLY A N 1
ATOM 780 C CA . GLY A 1 97 ? 7.140 2.019 -10.981 1.00 65.69 97 GLY A CA 1
ATOM 781 C C . GLY A 1 97 ? 7.685 0.712 -11.548 1.00 65.69 97 GLY A C 1
ATOM 782 O O . GLY A 1 97 ? 8.367 -0.049 -10.864 1.00 65.69 97 GLY A O 1
ATOM 783 N N . ARG A 1 98 ? 7.400 0.480 -12.828 1.00 68.06 98 ARG A N 1
ATOM 784 C CA . ARG A 1 98 ? 7.826 -0.706 -13.578 1.00 68.06 98 ARG A CA 1
ATOM 785 C C . ARG A 1 98 ? 9.346 -0.791 -13.720 1.00 68.06 98 ARG A C 1
ATOM 787 O O . ARG A 1 98 ? 9.954 -1.827 -13.475 1.00 68.06 98 ARG A O 1
ATOM 794 N N . TYR A 1 99 ? 9.958 0.310 -14.137 1.00 65.88 99 TYR A N 1
ATOM 795 C CA . TYR A 1 99 ? 11.401 0.407 -14.308 1.00 65.88 99 TYR A CA 1
ATOM 796 C C . TYR A 1 99 ? 12.051 0.632 -12.948 1.00 65.88 99 TYR A C 1
ATOM 798 O O . TYR A 1 99 ? 11.594 1.477 -12.179 1.00 65.88 99 TYR A O 1
ATOM 806 N N . ARG A 1 100 ? 13.104 -0.125 -12.625 1.00 65.25 100 ARG A N 1
ATOM 807 C CA . ARG A 1 100 ? 13.824 0.047 -11.358 1.00 65.25 100 ARG A CA 1
ATOM 808 C C . ARG A 1 100 ? 14.494 1.427 -11.321 1.00 65.25 100 ARG A C 1
ATOM 810 O O . ARG A 1 100 ? 15.183 1.775 -12.274 1.00 65.25 100 ARG A O 1
ATOM 817 N N . PRO A 1 101 ? 14.410 2.177 -10.211 1.00 57.38 101 PRO A N 1
ATOM 818 C CA . PRO A 1 101 ? 15.059 3.487 -10.093 1.00 57.38 101 PRO A CA 1
ATOM 819 C C . PRO A 1 101 ? 16.591 3.412 -10.228 1.00 57.38 101 PRO A C 1
ATOM 821 O O . PRO A 1 101 ? 17.225 4.381 -10.630 1.00 57.38 101 PRO A O 1
ATOM 824 N N . GLY A 1 102 ? 17.187 2.237 -9.980 1.00 59.00 102 GLY A N 1
ATOM 825 C CA . GLY A 1 102 ? 18.613 1.977 -10.204 1.00 59.00 102 GLY A CA 1
ATOM 826 C C . GLY A 1 102 ? 19.063 2.042 -11.671 1.00 59.00 102 GLY A C 1
ATOM 827 O O . GLY A 1 102 ? 20.261 2.135 -11.918 1.00 59.00 102 GLY A O 1
ATOM 828 N N . LEU A 1 103 ? 18.138 2.051 -12.641 1.00 62.81 103 LEU A N 1
ATOM 829 C CA . LEU A 1 103 ? 18.458 2.249 -14.062 1.00 62.81 103 LEU A CA 1
ATOM 830 C C . LEU A 1 103 ? 19.155 3.591 -14.313 1.00 62.81 103 LEU A C 1
ATOM 832 O O . LEU A 1 103 ? 20.097 3.644 -15.097 1.00 62.81 103 LEU A O 1
ATOM 836 N N . ALA A 1 104 ? 18.759 4.645 -13.592 1.00 61.47 104 ALA A N 1
ATOM 837 C CA . ALA A 1 104 ? 19.400 5.954 -13.698 1.00 61.47 104 ALA A CA 1
ATOM 838 C C . ALA A 1 104 ? 20.863 5.928 -13.217 1.00 61.47 104 ALA A C 1
ATOM 840 O O . ALA A 1 104 ? 21.712 6.586 -13.810 1.00 61.47 104 ALA A O 1
ATOM 841 N N . LEU A 1 105 ? 21.179 5.128 -12.188 1.00 62.09 105 LEU A N 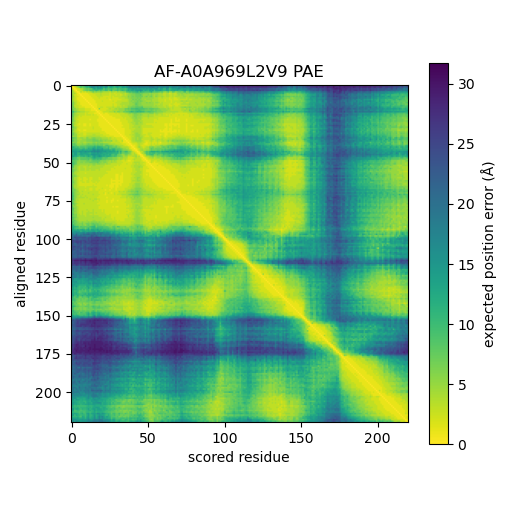1
ATOM 842 C CA . LEU A 1 105 ? 22.542 4.987 -11.662 1.00 62.09 105 LEU A CA 1
ATOM 843 C C . LEU A 1 105 ? 23.446 4.188 -12.607 1.00 62.09 105 LEU A C 1
ATOM 845 O O . LEU A 1 105 ? 24.570 4.606 -12.865 1.00 62.09 105 LEU A O 1
ATOM 849 N N . ILE A 1 106 ? 22.947 3.083 -13.170 1.00 65.12 106 ILE A N 1
ATOM 850 C CA . ILE A 1 106 ? 23.701 2.262 -14.135 1.00 65.12 106 ILE A CA 1
ATOM 851 C C . ILE A 1 106 ? 24.054 3.089 -15.380 1.00 65.12 106 ILE A C 1
ATOM 853 O O . ILE A 1 106 ? 25.172 3.010 -15.889 1.00 65.12 106 ILE A O 1
ATOM 857 N N . PHE A 1 107 ? 23.125 3.924 -15.850 1.00 62.41 107 PHE A N 1
ATOM 858 C CA . PHE A 1 107 ? 23.354 4.768 -17.019 1.00 62.41 107 PHE A CA 1
ATOM 859 C C . PHE A 1 107 ? 24.224 5.992 -16.730 1.00 62.41 107 PHE A C 1
ATOM 861 O O . PHE A 1 107 ? 25.024 6.372 -17.582 1.00 62.41 107 PHE A O 1
ATOM 868 N N . LEU A 1 108 ? 24.138 6.566 -15.524 1.00 64.62 108 LE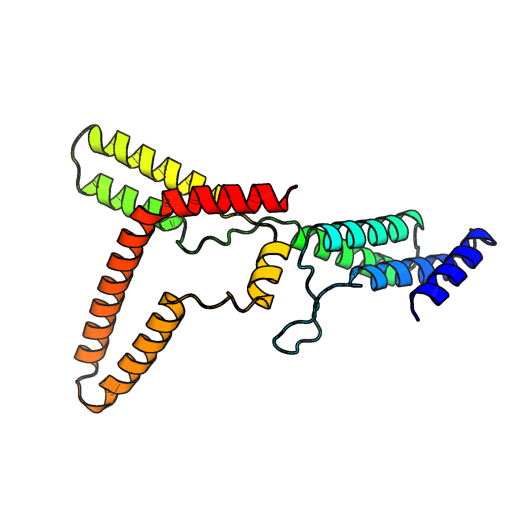U A N 1
ATOM 869 C CA . LEU A 1 108 ? 25.092 7.575 -15.064 1.00 64.62 108 LEU A CA 1
ATOM 870 C C . LEU A 1 108 ? 26.521 7.019 -15.123 1.00 64.62 108 LEU A C 1
ATOM 872 O O . LEU A 1 108 ? 27.404 7.677 -15.665 1.00 64.62 108 LEU A O 1
ATOM 876 N N . SER A 1 109 ? 26.735 5.787 -14.647 1.00 64.00 109 SER A N 1
ATOM 877 C CA . SER A 1 109 ? 28.031 5.107 -14.745 1.00 64.00 109 SER A CA 1
ATOM 878 C C . SER A 1 109 ? 28.455 4.861 -16.196 1.00 64.00 109 SER A C 1
ATOM 880 O O . SER A 1 109 ? 29.610 5.100 -16.530 1.00 64.00 109 SER A O 1
ATOM 882 N N . PHE A 1 110 ? 27.539 4.449 -17.078 1.00 65.75 110 PHE A N 1
ATOM 883 C CA . PHE A 1 110 ? 27.839 4.233 -18.499 1.00 65.75 110 PHE A CA 1
ATOM 884 C C . PHE A 1 110 ? 28.239 5.529 -19.222 1.00 65.75 110 PHE A C 1
ATOM 886 O O . PHE A 1 110 ? 29.259 5.564 -19.908 1.00 65.75 110 PHE A O 1
ATOM 893 N N . PHE A 1 111 ? 27.491 6.619 -19.030 1.00 63.81 111 PHE A N 1
ATOM 894 C CA . PHE A 1 111 ? 27.804 7.909 -19.650 1.00 63.81 111 PHE A CA 1
ATOM 895 C C . PHE A 1 111 ? 29.078 8.542 -19.085 1.00 63.81 111 PHE A C 1
ATOM 897 O O . PHE A 1 111 ? 29.846 9.113 -19.857 1.00 63.81 111 PHE A O 1
ATOM 904 N N . LEU A 1 112 ? 29.343 8.391 -17.781 1.00 64.69 112 LEU A N 1
ATOM 905 C CA . LEU A 1 112 ? 30.600 8.825 -17.160 1.00 64.69 112 LEU A CA 1
ATOM 906 C C . LEU A 1 112 ? 31.831 8.135 -17.770 1.00 64.69 112 LEU A C 1
ATOM 908 O O . LEU A 1 112 ? 32.894 8.745 -17.818 1.00 64.69 112 LEU A O 1
ATOM 912 N N . ILE A 1 113 ? 31.686 6.896 -18.250 1.00 65.19 113 ILE A N 1
ATOM 913 C CA . ILE A 1 113 ? 32.756 6.134 -18.911 1.00 65.19 113 ILE A CA 1
ATOM 914 C C . ILE A 1 113 ? 32.882 6.517 -20.395 1.00 65.19 113 ILE A C 1
ATOM 916 O O . ILE A 1 113 ? 33.995 6.594 -20.911 1.00 65.19 113 ILE A O 1
ATOM 920 N N . LEU A 1 114 ? 31.761 6.747 -21.092 1.00 61.94 114 LEU A N 1
ATOM 921 C CA . LEU A 1 114 ? 31.752 6.927 -22.549 1.00 61.94 114 LEU A CA 1
ATOM 922 C C . LEU A 1 114 ? 32.073 8.353 -23.018 1.00 61.94 114 LEU A C 1
ATOM 924 O O . LEU A 1 114 ? 32.536 8.535 -24.143 1.00 61.94 114 LEU A O 1
ATOM 928 N N . ALA A 1 115 ? 31.793 9.369 -22.202 1.00 54.38 115 ALA A N 1
ATOM 929 C CA . ALA A 1 115 ? 31.860 10.755 -22.645 1.00 54.38 115 ALA A CA 1
ATOM 930 C C . ALA A 1 115 ? 32.921 11.548 -21.864 1.00 54.38 115 ALA A C 1
ATOM 932 O O . ALA A 1 115 ? 32.805 11.802 -20.664 1.00 54.38 115 ALA A O 1
ATOM 933 N N . GLY A 1 116 ? 33.965 11.980 -22.572 1.00 57.09 116 GLY A N 1
ATOM 934 C CA . GLY A 1 116 ? 34.897 12.997 -22.100 1.00 57.09 116 GLY A CA 1
ATOM 935 C C . GLY A 1 116 ? 34.309 14.405 -22.262 1.00 57.09 116 GLY A C 1
ATOM 936 O O . GLY A 1 116 ? 33.831 14.754 -23.337 1.00 57.09 116 GLY A O 1
ATOM 937 N N . LYS A 1 117 ? 34.445 15.228 -21.211 1.00 69.44 117 LYS A N 1
ATOM 938 C CA . LYS A 1 117 ? 34.048 16.652 -21.084 1.00 69.44 117 LYS A CA 1
ATOM 939 C C . LYS A 1 117 ? 32.546 16.945 -20.907 1.00 69.44 117 LYS A C 1
ATOM 941 O O . LYS A 1 117 ? 31.686 16.264 -21.441 1.00 69.44 117 LYS A O 1
ATOM 946 N N . ILE A 1 118 ? 32.296 18.031 -20.156 1.00 64.25 118 ILE A N 1
ATOM 947 C CA . ILE A 1 118 ? 31.087 18.857 -19.886 1.00 64.25 118 ILE A CA 1
ATOM 948 C C . ILE A 1 118 ? 29.706 18.350 -20.347 1.00 64.25 118 ILE A C 1
ATOM 950 O O . ILE A 1 118 ? 28.776 18.380 -19.540 1.00 64.25 118 ILE A O 1
ATOM 954 N N . LEU A 1 119 ? 29.543 17.872 -21.585 1.00 63.62 119 LEU A N 1
ATOM 955 C CA . LEU A 1 119 ? 28.298 17.243 -22.040 1.00 63.62 119 LEU A CA 1
ATOM 956 C C . LEU A 1 119 ? 27.899 16.064 -21.143 1.00 63.62 119 LEU A C 1
ATOM 958 O O . LEU A 1 119 ? 26.726 15.924 -20.816 1.00 63.62 119 LEU A O 1
ATOM 962 N N . THR A 1 120 ? 28.864 15.272 -20.676 1.00 66.69 120 THR A N 1
ATOM 963 C CA . THR A 1 120 ? 28.630 14.146 -19.757 1.00 66.69 120 THR A CA 1
ATOM 964 C C . THR A 1 120 ? 28.037 14.587 -18.432 1.00 66.69 120 THR A C 1
ATOM 966 O O . THR A 1 120 ? 27.187 13.907 -17.867 1.00 66.69 120 THR A O 1
ATOM 969 N N . ILE A 1 121 ? 28.480 15.744 -17.938 1.00 68.62 121 ILE A N 1
ATOM 970 C CA . ILE A 1 121 ? 28.018 16.299 -16.669 1.00 68.62 121 ILE A CA 1
ATOM 971 C C . ILE A 1 121 ? 26.579 16.790 -16.843 1.00 68.62 121 ILE A C 1
ATOM 973 O O . ILE A 1 121 ? 25.718 16.416 -16.055 1.00 68.62 121 ILE A O 1
ATOM 977 N N . LEU A 1 122 ? 26.286 17.545 -17.907 1.00 70.31 122 LEU A N 1
ATOM 978 C CA . LEU A 1 122 ? 24.933 18.046 -18.177 1.00 70.31 122 LEU A CA 1
ATOM 979 C C . LEU A 1 122 ? 23.925 16.914 -18.433 1.00 70.31 122 LEU A C 1
ATOM 981 O O . LEU A 1 122 ? 22.862 16.888 -17.814 1.00 70.31 122 LEU A O 1
ATOM 985 N N . PHE A 1 123 ? 24.267 15.947 -19.289 1.00 70.44 123 PHE A N 1
ATOM 986 C CA . PHE A 1 123 ? 23.406 14.789 -19.555 1.00 70.44 123 PHE A CA 1
ATOM 987 C C . PHE A 1 123 ? 23.281 13.869 -18.335 1.00 70.44 123 PHE A C 1
ATOM 989 O O . PHE A 1 123 ? 22.183 13.408 -18.030 1.00 70.44 123 PHE A O 1
ATOM 996 N N . GLY A 1 124 ? 24.372 13.641 -17.599 1.00 71.19 124 GLY A N 1
ATOM 997 C CA . GLY A 1 124 ? 24.370 12.839 -16.377 1.00 71.19 124 GLY A CA 1
ATOM 998 C C . GLY A 1 124 ? 23.473 13.434 -15.290 1.00 71.19 124 GLY A C 1
ATOM 999 O O . GLY A 1 124 ? 22.649 12.721 -14.718 1.00 71.19 124 GLY A O 1
ATOM 1000 N N . PHE A 1 125 ? 23.558 14.748 -15.058 1.00 73.38 125 PHE A N 1
ATOM 1001 C CA . PHE A 1 125 ? 22.661 15.447 -14.133 1.00 73.38 125 PHE A CA 1
ATOM 1002 C C . PHE A 1 125 ? 21.203 15.412 -14.603 1.00 73.38 125 PHE A C 1
ATOM 1004 O O . PHE A 1 125 ? 20.318 15.132 -13.796 1.00 73.38 125 PHE A O 1
ATOM 1011 N N . GLY A 1 126 ? 20.941 15.631 -15.896 1.00 74.06 126 GLY A N 1
ATOM 1012 C CA . GLY A 1 126 ? 19.587 15.546 -16.454 1.00 74.06 126 GLY A CA 1
ATOM 1013 C C . GLY A 1 126 ? 18.952 14.162 -16.271 1.00 74.06 126 GLY A C 1
ATOM 1014 O O . GLY A 1 126 ? 17.792 14.053 -15.862 1.00 74.06 126 GLY A O 1
ATOM 1015 N N . LEU A 1 127 ? 19.722 13.093 -16.492 1.00 73.00 127 LEU A N 1
ATOM 1016 C CA . LEU A 1 127 ? 19.276 11.713 -16.272 1.00 73.00 127 LEU A CA 1
ATOM 1017 C C . LEU A 1 127 ? 19.049 11.403 -14.791 1.00 73.00 127 LEU A C 1
ATOM 1019 O O . LEU A 1 127 ? 18.064 10.750 -14.448 1.00 73.00 127 LEU A O 1
ATOM 1023 N N . LEU A 1 128 ? 19.921 11.896 -13.910 1.00 74.00 128 LEU A N 1
ATOM 1024 C CA . LEU A 1 128 ? 19.780 11.727 -12.466 1.00 74.00 128 LEU A CA 1
ATOM 1025 C C . LEU A 1 128 ? 18.503 12.406 -11.959 1.00 74.00 128 LEU A C 1
ATOM 1027 O O . LEU A 1 128 ? 17.718 11.774 -11.253 1.00 74.00 128 LEU A O 1
ATOM 1031 N N . ILE A 1 129 ? 18.251 13.651 -12.378 1.00 79.38 129 ILE A N 1
ATOM 1032 C CA . ILE A 1 129 ? 17.015 14.376 -12.054 1.00 79.38 129 ILE A CA 1
ATOM 1033 C C . ILE A 1 129 ? 15.804 13.597 -12.567 1.00 79.38 129 ILE A C 1
ATOM 1035 O O . ILE A 1 129 ? 14.877 13.342 -11.806 1.00 79.38 129 ILE A O 1
ATOM 1039 N N . THR A 1 130 ? 15.836 13.143 -13.820 1.00 75.62 130 THR A N 1
ATOM 1040 C CA . THR A 1 130 ? 14.744 12.351 -14.406 1.00 75.62 130 THR A CA 1
ATOM 1041 C C . THR A 1 130 ? 14.490 11.064 -13.614 1.00 75.62 130 THR A C 1
ATOM 1043 O O . THR A 1 130 ? 13.339 10.724 -13.345 1.00 75.62 130 THR A O 1
ATOM 1046 N N . GLY A 1 131 ? 15.546 10.375 -13.172 1.00 74.75 131 GLY A N 1
ATOM 1047 C CA . GLY A 1 131 ? 15.450 9.178 -12.337 1.00 74.75 131 GLY A CA 1
ATOM 1048 C C . GLY A 1 131 ? 14.838 9.445 -10.961 1.00 74.75 131 G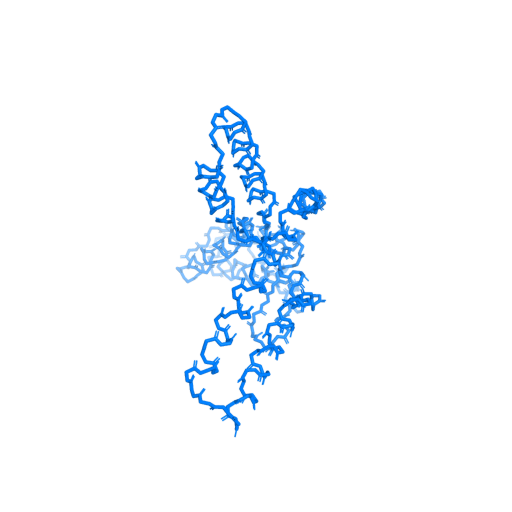LY A C 1
ATOM 1049 O O . GLY A 1 131 ? 13.975 8.684 -10.517 1.00 74.75 131 GLY A O 1
ATOM 1050 N N . ILE A 1 132 ? 15.233 10.541 -10.302 1.00 79.06 132 ILE A N 1
ATOM 1051 C CA . ILE A 1 132 ? 14.649 10.965 -9.021 1.00 79.06 132 ILE A CA 1
ATOM 1052 C C . ILE A 1 132 ? 13.176 11.335 -9.205 1.00 79.06 132 ILE A C 1
ATOM 1054 O O . ILE A 1 132 ? 12.327 10.849 -8.455 1.00 79.06 132 ILE A O 1
ATOM 1058 N N . THR A 1 133 ? 12.851 12.146 -10.212 1.00 81.62 133 THR A N 1
ATOM 1059 C CA . THR A 1 133 ? 11.472 12.571 -10.478 1.00 81.62 133 THR A CA 1
ATOM 1060 C C . THR A 1 133 ? 10.591 11.373 -10.806 1.00 81.62 133 THR A C 1
ATOM 1062 O O . THR A 1 133 ? 9.500 11.260 -10.258 1.00 81.62 133 THR A O 1
ATOM 1065 N N . TYR A 1 134 ? 11.080 10.423 -11.605 1.00 78.62 134 TYR A N 1
ATOM 1066 C CA . TYR A 1 134 ? 10.391 9.161 -11.865 1.00 78.62 134 TYR A CA 1
ATOM 1067 C C . TYR A 1 134 ? 10.181 8.343 -10.584 1.00 78.62 134 TYR A C 1
ATOM 1069 O O . TYR A 1 134 ? 9.079 7.839 -10.345 1.00 78.62 134 TYR A O 1
ATOM 1077 N N . PHE A 1 135 ? 11.205 8.237 -9.728 1.00 81.12 135 PHE A N 1
ATOM 1078 C CA . PHE A 1 135 ? 11.096 7.529 -8.455 1.00 81.12 135 PHE A CA 1
ATOM 1079 C C . PHE A 1 135 ? 10.010 8.127 -7.565 1.00 81.12 135 PHE A C 1
ATOM 1081 O O . PHE A 1 135 ? 9.179 7.382 -7.050 1.00 81.12 135 PHE A O 1
ATOM 1088 N N . VAL A 1 136 ? 9.989 9.454 -7.414 1.00 81.94 136 VAL A N 1
ATOM 1089 C CA . VAL A 1 136 ? 8.993 10.170 -6.606 1.00 81.94 136 VAL A CA 1
ATOM 1090 C C . VAL A 1 136 ? 7.602 10.079 -7.238 1.00 81.94 136 VAL A C 1
ATOM 1092 O O . VAL A 1 136 ? 6.649 9.723 -6.546 1.00 81.94 136 VAL A O 1
ATOM 1095 N N . ALA A 1 137 ? 7.486 10.317 -8.546 1.00 81.31 137 ALA A N 1
ATOM 1096 C CA . ALA A 1 137 ? 6.222 10.271 -9.277 1.00 81.31 137 ALA A CA 1
ATOM 1097 C C . ALA A 1 137 ? 5.559 8.892 -9.204 1.00 81.31 137 ALA A C 1
ATOM 1099 O O . ALA A 1 137 ? 4.350 8.787 -9.041 1.00 81.31 137 ALA A O 1
ATOM 1100 N N . CYS A 1 138 ? 6.337 7.812 -9.270 1.00 80.56 138 CYS A N 1
ATOM 1101 C CA . CYS A 1 138 ? 5.798 6.455 -9.208 1.00 80.56 138 CYS A CA 1
ATOM 1102 C C . CYS A 1 138 ? 5.494 5.968 -7.780 1.00 80.56 138 CYS A C 1
ATOM 1104 O O . CYS A 1 138 ? 5.126 4.799 -7.601 1.00 80.56 138 CYS A O 1
ATOM 1106 N N . ARG A 1 139 ? 5.651 6.812 -6.748 1.00 81.19 139 ARG A N 1
ATOM 1107 C CA . ARG A 1 139 ? 5.204 6.470 -5.392 1.00 81.19 139 ARG A CA 1
ATOM 1108 C C . ARG A 1 139 ? 3.704 6.666 -5.296 1.00 81.19 139 ARG A C 1
ATOM 1110 O O . ARG A 1 139 ? 3.218 7.789 -5.378 1.00 81.19 139 ARG A O 1
ATOM 1117 N N . ARG A 1 140 ? 2.989 5.569 -5.071 1.00 81.00 140 ARG A N 1
ATOM 1118 C CA . ARG A 1 140 ? 1.529 5.551 -5.017 1.00 81.00 140 ARG A CA 1
ATOM 1119 C C . ARG A 1 140 ? 1.046 4.964 -3.701 1.00 81.00 140 ARG A C 1
ATOM 1121 O O . ARG A 1 140 ? 1.720 4.079 -3.163 1.00 81.00 140 ARG A O 1
ATOM 1128 N N . PRO A 1 141 ? -0.087 5.443 -3.169 1.00 83.56 141 PRO A N 1
ATOM 1129 C CA . PRO A 1 141 ? -0.775 4.775 -2.076 1.00 83.56 141 PRO A CA 1
ATOM 1130 C C . PRO A 1 141 ? -1.069 3.303 -2.397 1.00 83.56 141 PRO A C 1
ATOM 1132 O O . PRO A 1 141 ? -1.287 2.922 -3.554 1.00 83.56 141 PRO A O 1
ATOM 1135 N N . GLN A 1 142 ? -1.085 2.464 -1.363 1.00 82.31 142 GLN A N 1
ATOM 1136 C CA . GLN A 1 142 ? -1.293 1.025 -1.522 1.00 82.31 142 GLN A CA 1
ATOM 1137 C C . GLN A 1 142 ? -2.706 0.715 -2.042 1.00 82.31 142 GLN A C 1
ATOM 1139 O O . GLN A 1 142 ? -2.845 -0.190 -2.859 1.00 82.31 142 GLN A O 1
ATOM 1144 N N . TYR A 1 143 ? -3.732 1.488 -1.664 1.00 82.88 143 TYR A N 1
ATOM 1145 C CA . TYR A 1 143 ? -5.110 1.256 -2.127 1.00 82.88 143 TYR A CA 1
ATOM 1146 C C . TYR A 1 143 ? -5.264 1.365 -3.658 1.00 82.88 143 TYR A C 1
ATOM 1148 O O . TYR A 1 143 ? -5.989 0.577 -4.258 1.00 82.88 143 TYR A O 1
ATOM 1156 N N . ILE A 1 144 ? -4.513 2.255 -4.324 1.00 82.19 144 ILE A N 1
ATOM 1157 C CA . ILE A 1 144 ? -4.488 2.341 -5.800 1.00 82.19 144 ILE A CA 1
ATOM 1158 C C . ILE A 1 144 ? -3.858 1.081 -6.393 1.00 82.19 144 ILE A C 1
ATOM 1160 O O . ILE A 1 144 ? -4.304 0.559 -7.414 1.00 82.19 144 ILE A O 1
ATOM 1164 N N . THR A 1 145 ? -2.802 0.585 -5.748 1.00 80.69 145 THR A N 1
ATOM 1165 C CA . THR A 1 145 ? -2.135 -0.652 -6.170 1.00 80.69 145 THR A CA 1
ATOM 1166 C C . THR A 1 145 ? -3.096 -1.835 -6.056 1.00 80.69 145 THR A C 1
ATOM 1168 O O . THR A 1 145 ? -3.183 -2.642 -6.978 1.00 80.69 145 THR A O 1
ATOM 1171 N N . ASN A 1 146 ? -3.876 -1.890 -4.974 1.00 80.81 146 ASN A N 1
ATOM 1172 C CA . ASN A 1 146 ? -4.898 -2.913 -4.768 1.00 80.81 146 ASN A CA 1
ATOM 1173 C C . ASN A 1 146 ? -6.011 -2.828 -5.828 1.00 80.81 146 ASN A C 1
ATOM 1175 O O . ASN A 1 146 ? -6.419 -3.854 -6.364 1.00 80.81 146 ASN A O 1
ATOM 1179 N N . ALA A 1 147 ? -6.454 -1.618 -6.192 1.00 81.00 147 ALA A N 1
ATOM 1180 C CA . ALA A 1 147 ? -7.443 -1.419 -7.253 1.00 81.00 147 ALA A CA 1
ATOM 1181 C C . ALA A 1 147 ? -6.961 -1.972 -8.606 1.00 81.00 147 ALA A C 1
ATOM 1183 O O . ALA A 1 147 ? -7.711 -2.645 -9.312 1.00 81.00 147 ALA A O 1
ATOM 1184 N N . LYS A 1 148 ? -5.684 -1.749 -8.952 1.00 75.94 148 LYS A N 1
ATOM 1185 C CA . LYS A 1 148 ? -5.084 -2.288 -10.186 1.00 75.94 148 LYS A CA 1
ATOM 1186 C C . LYS A 1 148 ? -4.925 -3.806 -10.157 1.00 75.94 148 LYS A C 1
ATOM 1188 O O . LYS A 1 148 ? -5.112 -4.452 -11.189 1.00 75.94 148 LYS A O 1
ATOM 1193 N N . LEU A 1 149 ? -4.597 -4.368 -8.993 1.0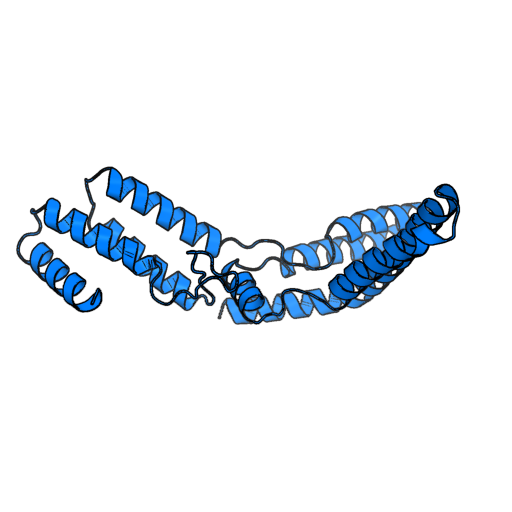0 76.50 149 LEU A N 1
ATOM 1194 C CA . LEU A 1 149 ? -4.525 -5.816 -8.794 1.00 76.50 149 LEU A CA 1
ATOM 1195 C C . LEU A 1 149 ? -5.894 -6.463 -9.049 1.00 76.50 149 LEU A C 1
ATOM 1197 O O . LEU A 1 149 ? -5.993 -7.389 -9.850 1.00 76.50 149 LEU A O 1
ATOM 1201 N N . LEU A 1 150 ? -6.948 -5.912 -8.440 1.00 75.94 150 LEU A N 1
ATOM 1202 C CA . LEU A 1 150 ? -8.330 -6.378 -8.598 1.00 75.94 150 LEU A CA 1
ATOM 1203 C C . LEU A 1 150 ? -8.861 -6.212 -10.026 1.00 75.94 150 LEU A C 1
ATOM 1205 O O . LEU A 1 150 ? -9.611 -7.056 -10.505 1.00 75.94 150 LEU A O 1
ATOM 1209 N N . ALA A 1 151 ? -8.427 -5.174 -10.742 1.00 75.12 151 ALA A N 1
ATOM 1210 C CA . ALA A 1 151 ? -8.766 -4.969 -12.150 1.00 75.12 151 ALA A CA 1
ATOM 1211 C C . ALA A 1 151 ? -8.067 -5.957 -13.114 1.00 75.12 151 ALA A C 1
ATOM 1213 O O . ALA A 1 151 ? -8.182 -5.807 -14.331 1.00 75.12 151 ALA A O 1
ATOM 1214 N N . GLY A 1 152 ? -7.296 -6.931 -12.612 1.00 64.81 152 GLY A N 1
ATOM 1215 C CA . GLY A 1 152 ? -6.585 -7.908 -13.443 1.00 64.81 152 GLY A CA 1
ATOM 1216 C C . GLY A 1 152 ? -5.426 -7.313 -14.252 1.00 64.81 152 GLY A C 1
ATOM 1217 O O . GLY A 1 152 ? -4.876 -7.968 -15.139 1.00 64.81 152 GLY A O 1
ATOM 1218 N N . GLN A 1 153 ? -5.007 -6.081 -13.945 1.00 61.19 153 GLN A N 1
ATOM 1219 C CA . GLN A 1 153 ? -3.917 -5.383 -14.640 1.00 61.19 153 GLN A CA 1
ATOM 1220 C C . GLN A 1 153 ? -2.520 -5.786 -14.123 1.00 61.19 153 GLN A C 1
ATOM 1222 O O . GLN A 1 153 ? -1.528 -5.131 -14.437 1.00 61.19 153 GLN A O 1
ATOM 1227 N N . GLY A 1 154 ? -2.424 -6.865 -13.337 1.00 54.00 154 GLY A N 1
ATOM 1228 C CA . GLY A 1 154 ? -1.216 -7.265 -12.606 1.00 54.00 154 GLY A CA 1
ATOM 1229 C C . GLY A 1 154 ? -0.081 -7.873 -13.441 1.00 54.00 154 GLY A C 1
ATOM 1230 O O . GLY A 1 154 ? 1.044 -7.924 -12.956 1.00 54.00 154 GLY A O 1
ATOM 1231 N N . LEU A 1 155 ? -0.331 -8.308 -14.683 1.00 53.91 155 LEU A N 1
ATOM 1232 C CA . LEU A 1 155 ? 0.695 -8.905 -15.555 1.00 53.91 155 LEU A CA 1
ATOM 1233 C C . LEU A 1 155 ? 0.813 -8.143 -16.872 1.00 53.91 155 LEU A C 1
ATOM 1235 O O . LEU A 1 155 ? -0.063 -8.219 -17.747 1.00 53.91 155 LEU A O 1
ATOM 1239 N N . THR A 1 156 ? 1.931 -7.438 -17.034 1.00 58.12 156 THR A N 1
ATOM 1240 C CA . THR A 1 156 ? 2.231 -6.681 -18.249 1.00 58.12 156 THR A CA 1
ATOM 1241 C C . THR A 1 156 ? 2.636 -7.611 -19.398 1.00 58.12 156 THR A C 1
ATOM 1243 O O . THR A 1 156 ? 2.993 -8.769 -19.191 1.00 58.12 156 THR A O 1
ATOM 1246 N N . VAL A 1 157 ? 2.611 -7.106 -20.637 1.00 49.81 157 VAL A N 1
ATOM 1247 C CA . VAL A 1 157 ? 3.038 -7.866 -21.829 1.00 49.81 157 VAL A CA 1
ATOM 1248 C C . VAL A 1 157 ? 4.456 -8.428 -21.670 1.00 49.81 157 VAL A C 1
ATOM 1250 O O . VAL A 1 157 ? 4.688 -9.571 -22.042 1.00 49.81 157 VAL A O 1
ATOM 1253 N N . PHE A 1 158 ? 5.389 -7.695 -21.054 1.00 50.94 158 PHE A N 1
ATOM 1254 C CA . PHE A 1 158 ? 6.753 -8.202 -20.868 1.00 50.94 158 PHE A CA 1
ATOM 1255 C C . PHE A 1 158 ? 6.856 -9.278 -19.786 1.00 50.94 158 PHE A C 1
ATOM 1257 O O . PHE A 1 158 ? 7.657 -10.187 -19.956 1.00 50.94 158 PHE A O 1
ATOM 1264 N N . ASP A 1 159 ? 6.029 -9.242 -18.733 1.00 54.16 159 ASP A N 1
ATOM 1265 C CA . ASP A 1 159 ? 5.981 -10.340 -17.753 1.00 54.16 159 ASP A CA 1
ATOM 1266 C C . ASP A 1 159 ? 5.515 -11.627 -18.445 1.00 54.16 159 ASP A C 1
ATOM 1268 O O . ASP A 1 159 ? 6.080 -12.700 -18.244 1.00 54.16 159 ASP A O 1
ATOM 1272 N N . ARG A 1 160 ? 4.541 -11.505 -19.357 1.00 59.06 160 ARG A N 1
ATOM 1273 C CA . ARG A 1 160 ? 4.070 -12.621 -20.191 1.00 59.06 160 ARG A CA 1
ATOM 1274 C C . ARG A 1 160 ? 5.139 -13.097 -21.178 1.00 59.06 160 ARG A C 1
ATOM 1276 O O . ARG A 1 160 ? 5.286 -14.301 -21.363 1.00 59.06 160 ARG A O 1
ATOM 1283 N N . VAL A 1 161 ? 5.903 -12.181 -21.778 1.00 56.72 161 VAL A N 1
ATOM 1284 C CA . VAL A 1 161 ? 7.030 -12.515 -22.668 1.00 56.72 161 VAL A CA 1
ATOM 1285 C C . VAL A 1 161 ? 8.154 -13.202 -21.894 1.00 56.72 161 VAL A C 1
ATOM 1287 O O . VAL A 1 161 ? 8.687 -14.191 -22.378 1.00 56.72 161 VAL A O 1
ATOM 1290 N N . GLN A 1 162 ? 8.481 -12.751 -20.683 1.00 55.34 162 GLN A N 1
ATOM 1291 C CA . GLN A 1 162 ? 9.517 -13.362 -19.852 1.00 55.34 162 GLN A CA 1
ATOM 1292 C C . GLN A 1 162 ? 9.112 -14.767 -19.387 1.00 55.34 162 GLN A C 1
ATOM 1294 O O . GLN A 1 162 ? 9.904 -15.696 -19.511 1.00 55.34 162 GLN A O 1
ATOM 1299 N N . ILE A 1 163 ? 7.853 -14.957 -18.972 1.00 64.38 163 ILE A N 1
ATOM 1300 C CA . ILE A 1 163 ? 7.286 -16.289 -18.700 1.00 64.38 163 ILE A CA 1
ATOM 1301 C C . ILE A 1 163 ? 7.342 -17.174 -19.960 1.00 64.38 163 ILE A C 1
ATOM 1303 O O . ILE A 1 163 ? 7.633 -18.367 -19.873 1.00 64.38 163 ILE A O 1
ATOM 1307 N N . GLY A 1 164 ? 7.089 -16.601 -21.140 1.00 60.31 164 GLY A N 1
ATOM 1308 C CA . GLY A 1 164 ? 7.242 -17.286 -22.425 1.00 60.31 164 GLY A CA 1
ATOM 1309 C C . GLY A 1 164 ? 8.689 -17.699 -22.712 1.00 60.31 164 GLY A C 1
ATOM 1310 O O . GLY A 1 164 ? 8.932 -18.837 -23.102 1.00 60.31 164 GLY A O 1
ATOM 1311 N N . LEU A 1 165 ? 9.656 -16.816 -22.460 1.00 58.72 165 LEU A N 1
ATOM 1312 C CA . LEU A 1 165 ? 11.085 -17.079 -22.642 1.00 58.72 165 LEU A CA 1
ATOM 1313 C C . LEU A 1 165 ? 11.614 -18.132 -21.666 1.00 58.72 165 LEU A C 1
ATOM 1315 O O . LEU A 1 165 ? 12.415 -18.969 -22.072 1.00 58.72 165 LEU A O 1
ATOM 1319 N N . ASP A 1 166 ? 11.145 -18.151 -20.417 1.00 59.66 166 ASP A N 1
ATOM 1320 C CA . ASP A 1 166 ? 11.511 -19.200 -19.460 1.00 59.66 166 ASP A CA 1
ATOM 1321 C C . ASP A 1 166 ? 10.973 -20.578 -19.891 1.00 59.66 166 ASP A C 1
ATOM 1323 O O . ASP A 1 166 ? 11.684 -21.577 -19.764 1.00 59.66 166 ASP A O 1
ATOM 1327 N N . LYS A 1 167 ? 9.779 -20.633 -20.501 1.00 60.12 167 LYS A N 1
ATOM 1328 C CA . LYS A 1 167 ? 9.221 -21.860 -21.106 1.00 60.12 167 LYS A CA 1
ATOM 1329 C C . LYS A 1 167 ? 9.955 -22.295 -22.381 1.00 60.12 167 LYS A C 1
ATOM 1331 O O . LYS A 1 167 ? 10.170 -23.486 -22.605 1.00 60.12 167 LYS A O 1
ATOM 1336 N N . ILE A 1 168 ? 10.368 -21.354 -23.229 1.00 59.75 168 ILE A N 1
ATOM 1337 C CA . ILE A 1 168 ? 11.181 -21.659 -24.419 1.00 59.75 168 ILE A CA 1
ATOM 1338 C C . ILE A 1 168 ? 12.567 -22.152 -23.984 1.00 59.75 168 ILE A C 1
ATOM 1340 O O . ILE A 1 168 ? 13.050 -23.162 -24.490 1.00 59.75 168 ILE A O 1
ATOM 1344 N N . GLY A 1 169 ? 13.163 -21.516 -22.974 1.00 54.84 169 GLY A N 1
ATOM 1345 C CA . GLY A 1 169 ? 14.430 -21.931 -22.376 1.00 54.84 169 GLY A CA 1
ATOM 1346 C C . GLY A 1 169 ? 14.392 -23.356 -21.821 1.00 54.84 169 GLY A C 1
ATOM 1347 O O . GLY A 1 169 ? 15.351 -24.096 -22.019 1.00 54.84 169 GLY A O 1
ATOM 1348 N N . SER A 1 170 ? 13.280 -23.782 -21.207 1.00 55.38 170 SER A N 1
ATOM 1349 C CA . SER A 1 170 ? 13.106 -25.174 -20.761 1.00 55.38 170 SER A CA 1
ATOM 1350 C C . SER A 1 170 ? 12.902 -26.172 -21.911 1.00 55.38 170 SER A C 1
ATOM 1352 O O . SER A 1 170 ? 13.130 -27.361 -21.727 1.00 55.38 170 SER A O 1
ATOM 1354 N N . SER A 1 171 ? 12.503 -25.706 -23.099 1.00 53.56 171 SER A N 1
ATOM 1355 C CA . SER A 1 171 ? 12.286 -26.540 -24.295 1.00 53.56 171 SER A CA 1
ATOM 1356 C C . SER A 1 171 ? 13.588 -26.835 -25.059 1.00 53.56 171 SER A C 1
ATOM 1358 O O . SER A 1 171 ? 13.717 -27.871 -25.705 1.00 53.56 171 SER A O 1
ATOM 1360 N N . ILE A 1 172 ? 14.578 -25.938 -24.960 1.00 51.88 172 ILE A N 1
ATOM 1361 C CA . ILE A 1 172 ? 15.896 -26.063 -25.613 1.00 51.88 172 ILE A CA 1
ATOM 1362 C C . ILE A 1 172 ? 16.783 -27.122 -24.914 1.00 51.88 172 ILE A C 1
ATOM 1364 O O . ILE A 1 172 ? 17.715 -27.645 -25.522 1.00 51.88 172 ILE A O 1
ATOM 1368 N N . PHE A 1 173 ? 16.444 -27.535 -23.683 1.00 51.09 173 PHE A N 1
ATOM 1369 C CA . PHE A 1 173 ? 17.128 -28.609 -22.938 1.00 51.09 173 PHE A CA 1
ATOM 1370 C C . PHE A 1 173 ? 17.122 -29.983 -23.630 1.00 51.09 173 PHE A C 1
ATOM 1372 O O . PHE A 1 173 ? 17.871 -30.862 -23.218 1.00 51.09 173 PHE A O 1
ATOM 1379 N N . ILE A 1 174 ? 16.298 -30.185 -24.662 1.00 55.84 174 ILE A N 1
ATOM 1380 C CA . ILE A 1 174 ? 16.136 -31.494 -25.309 1.00 55.84 174 ILE A CA 1
ATOM 1381 C C . ILE A 1 174 ? 17.197 -31.736 -26.410 1.00 55.84 174 ILE A C 1
ATOM 1383 O O . ILE A 1 174 ? 17.451 -32.887 -26.748 1.00 55.84 174 ILE A O 1
ATOM 1387 N N . TYR A 1 175 ? 17.866 -30.696 -26.940 1.00 55.72 175 TYR A N 1
ATOM 1388 C CA . TYR A 1 175 ? 18.697 -30.823 -28.159 1.00 55.72 175 TYR A CA 1
ATOM 1389 C C . TYR A 1 175 ? 20.083 -30.134 -28.136 1.00 55.72 175 TYR A C 1
ATOM 1391 O O . TYR A 1 175 ? 20.770 -30.164 -29.155 1.00 55.72 175 TYR A O 1
ATOM 1399 N N . GLY A 1 176 ? 20.527 -29.522 -27.028 1.00 60.44 176 GLY A N 1
ATOM 1400 C CA . GLY A 1 176 ? 21.793 -28.762 -26.974 1.00 60.44 176 GLY A CA 1
ATOM 1401 C C . GLY A 1 176 ? 22.690 -29.078 -25.771 1.00 60.44 176 GLY A C 1
ATOM 1402 O O . GLY A 1 176 ? 22.216 -29.560 -24.743 1.00 60.44 176 GLY A O 1
ATOM 1403 N N . SER A 1 177 ? 23.992 -28.774 -25.881 1.00 76.12 177 SER A N 1
ATOM 1404 C CA . SER A 1 177 ? 24.929 -28.826 -24.747 1.00 76.12 177 SER A CA 1
ATOM 1405 C C . SER A 1 177 ? 24.491 -27.852 -23.649 1.00 76.12 177 SER A C 1
ATOM 1407 O O . SER A 1 177 ? 24.123 -26.712 -23.935 1.00 76.12 177 SER A O 1
ATOM 1409 N N . ILE A 1 178 ? 24.585 -28.263 -22.380 1.00 70.75 178 ILE A N 1
ATOM 1410 C CA . ILE A 1 178 ? 24.227 -27.441 -21.208 1.00 70.75 178 ILE A CA 1
ATOM 1411 C C . ILE A 1 178 ? 24.940 -26.076 -21.243 1.00 70.75 178 ILE A C 1
ATOM 1413 O O . ILE A 1 178 ? 24.348 -25.057 -20.884 1.00 70.75 178 ILE A O 1
ATOM 1417 N N . THR A 1 179 ? 26.187 -26.035 -21.722 1.00 74.19 179 THR A N 1
ATOM 1418 C CA . THR A 1 179 ? 26.965 -24.795 -21.871 1.00 74.19 179 THR A CA 1
ATOM 1419 C C . THR A 1 179 ? 26.343 -23.833 -22.877 1.00 74.19 179 THR A C 1
ATOM 1421 O O . THR A 1 179 ? 26.255 -22.638 -22.598 1.00 74.19 179 THR A O 1
ATOM 1424 N N . ASP A 1 180 ? 25.847 -24.346 -24.002 1.00 71.75 180 ASP A N 1
ATOM 1425 C CA . ASP A 1 180 ? 25.257 -23.539 -25.072 1.00 71.75 180 ASP A CA 1
ATOM 1426 C C . ASP A 1 180 ? 23.893 -22.992 -24.645 1.00 71.75 180 ASP A C 1
ATOM 1428 O O . ASP A 1 180 ? 23.568 -21.838 -24.921 1.00 71.75 180 ASP A O 1
ATOM 1432 N N . VAL A 1 181 ? 23.120 -23.779 -23.888 1.00 69.75 181 VAL A N 1
ATOM 1433 C CA . VAL A 1 181 ? 21.833 -23.345 -23.322 1.00 69.75 181 VAL A CA 1
ATOM 1434 C C . VAL A 1 181 ? 22.026 -22.228 -22.298 1.00 69.75 181 VAL A C 1
ATOM 1436 O O . VAL A 1 181 ? 21.318 -21.219 -22.347 1.00 69.75 181 VAL A O 1
ATOM 1439 N N . ILE A 1 182 ? 22.997 -22.367 -21.389 1.00 75.56 182 ILE A N 1
ATOM 1440 C CA . ILE A 1 182 ? 23.308 -21.329 -20.395 1.00 75.56 182 ILE A CA 1
ATOM 1441 C C . ILE A 1 182 ? 23.803 -20.060 -21.092 1.00 75.56 182 ILE A C 1
ATOM 1443 O O . ILE A 1 182 ? 23.321 -18.970 -20.782 1.00 75.56 182 ILE A O 1
ATOM 1447 N N . PHE A 1 183 ? 24.717 -20.192 -22.055 1.00 78.69 183 PHE A N 1
ATOM 1448 C CA . PHE A 1 183 ? 25.270 -19.061 -22.795 1.00 78.69 183 PHE A CA 1
ATOM 1449 C C . PHE A 1 183 ? 24.196 -18.318 -23.598 1.00 78.69 183 PHE A C 1
ATOM 1451 O O . PHE A 1 183 ? 24.071 -17.098 -23.477 1.00 78.69 183 PHE A O 1
ATOM 1458 N N . MET A 1 184 ? 23.347 -19.043 -24.334 1.00 76.25 184 MET A N 1
ATOM 1459 C CA . MET A 1 184 ? 22.226 -18.455 -25.072 1.00 76.25 184 MET A CA 1
ATOM 1460 C C . MET A 1 184 ? 21.220 -17.790 -24.135 1.00 76.25 184 MET A C 1
ATOM 1462 O O . MET A 1 184 ? 20.794 -16.668 -24.404 1.00 76.25 184 MET A O 1
ATOM 1466 N N . LYS A 1 185 ? 20.884 -18.413 -22.996 1.00 73.94 185 LYS A N 1
ATOM 1467 C CA . LYS A 1 185 ? 20.008 -17.794 -21.991 1.00 73.94 185 LYS A CA 1
ATOM 1468 C C . LYS A 1 185 ? 20.598 -16.484 -21.472 1.00 73.94 185 LYS A C 1
ATOM 1470 O O . LYS A 1 185 ? 19.863 -15.513 -21.321 1.00 73.94 185 LYS A O 1
ATOM 1475 N N . LEU A 1 186 ? 21.908 -16.434 -21.242 1.00 75.75 186 LEU A N 1
ATOM 1476 C CA . LEU A 1 186 ? 22.607 -15.244 -20.760 1.00 75.75 186 LEU A CA 1
ATOM 1477 C C . LEU A 1 186 ? 22.627 -14.131 -21.822 1.00 75.75 186 LEU A C 1
ATOM 1479 O O . LEU A 1 186 ? 22.321 -12.984 -21.495 1.00 75.75 186 LEU A O 1
ATOM 1483 N N . ILE A 1 187 ? 22.884 -14.467 -23.092 1.00 78.12 187 ILE A N 1
ATOM 1484 C CA . ILE A 1 187 ? 22.823 -13.517 -24.217 1.00 78.12 187 ILE A CA 1
ATOM 1485 C C . ILE A 1 187 ? 21.409 -12.978 -24.401 1.00 78.12 187 ILE A C 1
ATOM 1487 O O . ILE A 1 187 ? 21.232 -11.763 -24.422 1.00 78.12 187 ILE A O 1
ATOM 1491 N N . PHE A 1 188 ? 20.398 -13.846 -24.507 1.00 76.38 188 PHE A N 1
ATOM 1492 C CA . PHE A 1 188 ? 19.015 -13.403 -24.682 1.00 76.38 188 PHE A CA 1
ATOM 1493 C C . PHE A 1 188 ? 18.554 -12.573 -23.492 1.00 76.38 188 PHE A C 1
ATOM 1495 O O . PHE A 1 188 ? 17.994 -11.500 -23.688 1.00 76.38 188 PHE A O 1
ATOM 1502 N N . TYR A 1 189 ? 18.840 -13.010 -22.265 1.00 73.56 189 TYR A N 1
ATOM 1503 C CA . TYR A 1 189 ? 18.511 -12.240 -21.071 1.00 73.56 189 TYR A CA 1
ATOM 1504 C C . TYR A 1 189 ? 19.177 -10.858 -21.088 1.00 73.56 189 TYR A C 1
ATOM 1506 O O . TYR A 1 189 ? 18.507 -9.858 -20.837 1.00 73.56 189 TYR A O 1
ATOM 1514 N N . SER A 1 190 ? 20.464 -10.783 -21.442 1.00 71.44 190 SER A N 1
ATOM 1515 C CA . SER A 1 190 ? 21.206 -9.523 -21.569 1.00 71.44 190 SER A CA 1
ATOM 1516 C C . SER A 1 190 ? 20.637 -8.618 -22.669 1.00 71.44 190 SER A C 1
ATOM 1518 O O . SER A 1 190 ? 20.405 -7.429 -22.441 1.00 71.44 190 SER A O 1
ATOM 1520 N N . LEU A 1 191 ? 20.330 -9.175 -23.843 1.00 74.94 191 LEU A N 1
ATOM 1521 C CA . LEU A 1 191 ? 19.768 -8.450 -24.981 1.00 74.94 191 LEU A CA 1
ATOM 1522 C C . LEU A 1 191 ? 18.367 -7.910 -24.664 1.00 74.94 191 LEU A C 1
ATOM 1524 O O . LEU A 1 191 ? 18.121 -6.716 -24.821 1.00 74.94 191 LEU A O 1
ATOM 1528 N N . PHE A 1 192 ? 17.472 -8.754 -24.143 1.00 74.12 192 PHE A N 1
ATOM 1529 C CA . PHE A 1 192 ? 16.131 -8.339 -23.724 1.00 74.12 192 PHE A CA 1
ATOM 1530 C C . PHE A 1 192 ? 16.188 -7.291 -22.615 1.00 74.12 192 PHE A C 1
ATOM 1532 O O . PHE A 1 192 ? 15.464 -6.300 -22.688 1.00 74.12 192 PHE A O 1
ATOM 1539 N N . ARG A 1 193 ? 17.083 -7.447 -21.630 1.00 69.88 193 ARG A N 1
ATOM 1540 C CA . ARG A 1 193 ? 17.295 -6.432 -20.589 1.00 69.88 193 ARG A CA 1
ATOM 1541 C C . ARG A 1 193 ? 17.798 -5.114 -21.151 1.00 69.88 193 ARG A C 1
ATOM 1543 O O . ARG A 1 193 ? 17.355 -4.063 -20.694 1.00 69.88 193 ARG A O 1
ATOM 1550 N N . THR A 1 194 ? 18.689 -5.153 -22.135 1.00 69.12 194 THR A N 1
ATOM 1551 C CA . THR A 1 194 ? 19.207 -3.948 -22.790 1.00 69.12 194 THR A CA 1
ATOM 1552 C C . THR A 1 194 ? 18.098 -3.241 -23.568 1.00 69.12 194 THR A C 1
ATOM 1554 O O . THR A 1 194 ? 17.906 -2.040 -23.397 1.00 69.12 194 THR A O 1
ATOM 1557 N N . ILE A 1 195 ? 17.299 -3.981 -24.342 1.00 75.44 195 ILE A N 1
ATOM 1558 C CA . ILE A 1 195 ? 16.145 -3.442 -25.077 1.00 75.44 195 ILE A CA 1
ATOM 1559 C C . ILE A 1 195 ? 15.108 -2.852 -24.110 1.00 75.44 195 ILE A C 1
ATOM 1561 O O . ILE A 1 195 ? 14.683 -1.713 -24.294 1.00 75.44 195 ILE A O 1
ATOM 1565 N N . GLU A 1 196 ? 14.738 -3.580 -23.052 1.00 69.94 196 GLU A N 1
ATOM 1566 C CA . GLU A 1 196 ? 13.811 -3.105 -22.013 1.00 69.94 196 GLU A CA 1
ATOM 1567 C C . GLU A 1 196 ? 14.322 -1.819 -21.356 1.00 69.94 196 GLU A C 1
ATOM 1569 O O . GLU A 1 196 ? 13.554 -0.891 -21.115 1.00 69.94 196 GLU A O 1
ATOM 1574 N N . THR A 1 197 ? 15.627 -1.745 -21.103 1.00 69.06 197 THR A N 1
ATOM 1575 C CA . THR A 1 197 ? 16.288 -0.577 -20.518 1.00 69.06 197 THR A CA 1
ATOM 1576 C C . THR A 1 197 ? 16.208 0.631 -21.453 1.00 69.06 197 THR A C 1
ATOM 1578 O O . THR A 1 197 ? 15.793 1.705 -21.018 1.00 69.06 197 THR A O 1
ATOM 1581 N N . VAL A 1 198 ? 16.534 0.462 -22.739 1.00 72.94 198 VAL A N 1
ATOM 1582 C CA . VAL A 1 198 ? 16.474 1.534 -23.750 1.00 72.94 198 VAL A CA 1
ATOM 1583 C C . VAL A 1 198 ? 15.040 2.028 -23.952 1.00 72.94 198 VAL A C 1
ATOM 1585 O O . VAL A 1 198 ? 14.790 3.232 -23.893 1.00 72.94 198 VAL A O 1
ATOM 1588 N N . ILE A 1 199 ? 14.081 1.111 -24.118 1.00 76.88 199 ILE A N 1
ATOM 1589 C CA . ILE A 1 199 ? 12.652 1.450 -24.212 1.00 76.88 199 ILE A CA 1
ATOM 1590 C C . ILE A 1 199 ? 12.196 2.157 -22.934 1.00 76.88 199 ILE A C 1
ATOM 1592 O O . ILE A 1 199 ? 11.514 3.179 -22.996 1.00 76.88 199 ILE A O 1
ATOM 1596 N N . GLY A 1 200 ? 12.611 1.644 -21.775 1.00 70.50 200 GLY A N 1
ATOM 1597 C CA . GLY A 1 200 ? 12.325 2.234 -20.480 1.00 70.50 200 GLY A CA 1
ATOM 1598 C C . GLY A 1 200 ? 12.781 3.680 -20.402 1.00 70.50 200 GLY A C 1
ATOM 1599 O O . GLY A 1 200 ? 11.991 4.526 -20.015 1.00 70.50 200 GLY A O 1
ATOM 1600 N N . MET A 1 201 ? 13.990 4.005 -20.851 1.00 69.19 201 MET A N 1
ATOM 1601 C CA . MET A 1 201 ? 14.487 5.384 -20.852 1.00 69.19 201 MET A CA 1
ATOM 1602 C C . MET A 1 201 ? 13.681 6.326 -21.741 1.00 69.19 201 MET A C 1
ATOM 1604 O O . MET A 1 201 ? 13.373 7.437 -21.314 1.00 69.19 201 MET A O 1
ATOM 1608 N N . ILE A 1 202 ? 13.308 5.884 -22.944 1.00 74.56 202 ILE A N 1
ATOM 1609 C CA . ILE A 1 202 ? 12.474 6.687 -23.849 1.00 74.56 202 ILE A CA 1
ATOM 1610 C C . ILE A 1 202 ? 11.106 6.944 -23.208 1.00 74.56 202 ILE A C 1
ATOM 1612 O O . ILE A 1 202 ? 10.563 8.043 -23.304 1.00 74.56 202 ILE A O 1
ATOM 1616 N N . LEU A 1 203 ? 10.559 5.942 -22.516 1.00 77.81 203 LEU A N 1
ATOM 1617 C CA . LEU A 1 203 ? 9.234 6.012 -21.911 1.00 77.81 203 LEU A CA 1
ATOM 1618 C C . LEU A 1 203 ? 9.220 6.630 -20.509 1.00 77.81 203 LEU A C 1
ATOM 1620 O O . LEU A 1 203 ? 8.165 7.087 -20.082 1.00 77.81 203 LEU A O 1
ATOM 1624 N N . VAL A 1 204 ? 10.339 6.675 -19.782 1.00 75.62 204 VAL A N 1
ATOM 1625 C CA . VAL A 1 204 ? 10.407 7.155 -18.390 1.00 75.62 204 VAL A CA 1
ATOM 1626 C C . VAL A 1 204 ? 9.818 8.562 -18.232 1.00 75.62 204 VAL A C 1
ATOM 1628 O O . VAL A 1 204 ? 9.018 8.727 -17.312 1.00 75.62 204 VAL A O 1
ATOM 1631 N N . PRO A 1 205 ? 10.102 9.559 -19.095 1.00 75.25 205 PRO A N 1
ATOM 1632 C CA . PRO A 1 205 ? 9.462 10.873 -19.000 1.00 75.25 205 PRO A CA 1
ATOM 1633 C C . PRO A 1 205 ? 7.934 10.800 -19.135 1.00 75.25 205 PRO A C 1
ATOM 1635 O O . PRO A 1 205 ? 7.211 11.370 -18.320 1.00 75.25 205 PRO A O 1
ATOM 1638 N N . PHE A 1 206 ? 7.432 10.026 -20.100 1.00 78.50 206 PHE A N 1
ATOM 1639 C CA . PHE A 1 206 ? 5.994 9.838 -20.318 1.00 78.50 206 PHE A CA 1
ATOM 1640 C C . PHE A 1 206 ? 5.329 9.107 -19.149 1.00 78.50 206 PHE A C 1
ATOM 1642 O O . PHE A 1 206 ? 4.279 9.526 -18.667 1.00 78.50 206 PHE A O 1
ATOM 1649 N N . VAL A 1 207 ? 5.964 8.049 -18.641 1.00 78.31 207 VAL A N 1
ATOM 1650 C CA . VAL A 1 207 ? 5.491 7.302 -17.470 1.00 78.31 207 VAL A CA 1
ATOM 1651 C C . VAL A 1 207 ? 5.530 8.181 -16.223 1.00 78.31 207 VAL A C 1
ATOM 1653 O O . VAL A 1 207 ? 4.621 8.110 -15.407 1.00 78.31 207 VAL A O 1
ATOM 1656 N N . THR A 1 208 ? 6.533 9.048 -16.083 1.00 77.44 208 THR A N 1
ATOM 1657 C CA . THR A 1 208 ? 6.618 10.018 -14.981 1.00 77.44 208 THR A CA 1
ATOM 1658 C C . THR A 1 208 ? 5.424 10.966 -15.008 1.00 77.44 208 THR A C 1
ATOM 1660 O O . THR A 1 208 ? 4.744 11.099 -13.993 1.00 77.44 208 THR A O 1
ATOM 1663 N N . LEU A 1 209 ? 5.122 11.566 -16.165 1.00 79.25 209 LEU A N 1
ATOM 1664 C CA . LEU A 1 209 ? 3.959 12.443 -16.333 1.00 79.25 209 LEU A CA 1
ATOM 1665 C C . LEU A 1 209 ? 2.642 11.705 -16.066 1.00 79.25 209 LEU A C 1
ATOM 1667 O O . LEU A 1 209 ? 1.798 12.204 -15.326 1.00 79.25 209 LEU A O 1
ATOM 1671 N N . TYR A 1 210 ? 2.494 10.491 -16.597 1.00 81.25 210 TYR A N 1
ATOM 1672 C CA . TYR A 1 210 ? 1.324 9.651 -16.350 1.00 81.25 210 TYR A CA 1
ATOM 1673 C C . TYR A 1 210 ? 1.154 9.315 -14.860 1.00 81.25 210 TYR A C 1
ATOM 1675 O O . TYR A 1 210 ? 0.054 9.392 -14.319 1.00 81.25 210 TYR A O 1
ATOM 1683 N N . CYS A 1 211 ? 2.243 8.984 -14.164 1.00 78.38 211 CYS A N 1
ATOM 1684 C CA . CYS A 1 211 ? 2.225 8.710 -12.731 1.00 78.38 211 CYS A CA 1
ATOM 1685 C C . CYS A 1 211 ? 1.882 9.948 -11.896 1.00 78.38 211 CYS A C 1
ATOM 1687 O O . CYS A 1 211 ? 1.151 9.818 -10.917 1.00 78.38 211 CYS A O 1
ATOM 1689 N N . LEU A 1 212 ? 2.378 11.129 -12.277 1.00 81.69 212 LEU A N 1
ATOM 1690 C CA . LEU A 1 212 ? 1.993 12.390 -11.639 1.00 81.69 212 LEU A CA 1
ATOM 1691 C C . LEU A 1 212 ? 0.499 12.669 -11.827 1.00 81.69 212 LEU A C 1
ATOM 1693 O O . LEU A 1 212 ? -0.174 13.013 -10.859 1.00 81.69 212 LEU A O 1
ATOM 1697 N N . TYR A 1 213 ? -0.023 12.456 -13.036 1.00 81.75 213 TYR A N 1
ATOM 1698 C CA . TYR A 1 213 ? -1.443 12.623 -13.342 1.00 81.75 213 TYR A CA 1
ATOM 1699 C C . TYR A 1 213 ? -2.334 11.649 -12.555 1.00 81.75 213 TYR A C 1
ATOM 1701 O O . TYR A 1 213 ? -3.283 12.077 -11.906 1.00 81.75 213 TYR A O 1
ATOM 1709 N N . GLU A 1 214 ? -2.006 10.352 -12.535 1.00 77.25 214 GLU A N 1
ATOM 1710 C CA . GLU A 1 214 ? -2.774 9.370 -11.754 1.00 77.25 214 GLU A CA 1
ATOM 1711 C C . GLU A 1 214 ? -2.714 9.646 -10.244 1.00 77.25 214 GLU A C 1
ATOM 1713 O O . GLU A 1 214 ? -3.702 9.424 -9.551 1.00 77.25 214 GLU A O 1
ATOM 1718 N N . ASN A 1 215 ? -1.591 10.148 -9.721 1.00 78.31 215 ASN A N 1
ATOM 1719 C CA . ASN A 1 215 ? -1.514 10.558 -8.317 1.00 78.31 215 ASN A CA 1
ATOM 1720 C C . ASN A 1 215 ? -2.379 11.788 -8.029 1.00 78.31 215 ASN A C 1
ATOM 1722 O O . ASN A 1 215 ? -3.061 11.814 -7.011 1.00 78.31 215 ASN A O 1
ATOM 1726 N N . TYR A 1 216 ? -2.382 12.778 -8.926 1.00 82.12 216 TYR A N 1
ATOM 1727 C CA . TYR A 1 216 ? -3.244 13.953 -8.800 1.00 82.12 216 TYR A CA 1
ATOM 1728 C C . TYR A 1 216 ? -4.729 13.565 -8.767 1.00 82.12 216 TYR A C 1
ATOM 1730 O O . TYR A 1 216 ? -5.474 14.082 -7.939 1.00 82.12 216 TYR A O 1
ATOM 1738 N N . LEU A 1 217 ? -5.145 12.619 -9.614 1.00 78.00 217 LEU A N 1
ATOM 1739 C CA . LEU A 1 217 ? -6.511 12.087 -9.613 1.00 78.00 217 LEU A CA 1
ATOM 1740 C C . LEU A 1 217 ? -6.851 11.238 -8.385 1.00 78.00 217 LEU A C 1
ATOM 1742 O O . LEU A 1 217 ? -8.020 11.053 -8.094 1.00 78.00 217 LEU A O 1
ATOM 1746 N N . ALA A 1 218 ? -5.866 10.651 -7.711 1.00 72.62 218 ALA A N 1
ATOM 1747 C CA . ALA A 1 218 ? -6.126 9.844 -6.524 1.00 72.62 218 ALA A CA 1
ATOM 1748 C C . ALA A 1 218 ? -6.200 10.676 -5.240 1.00 72.62 218 ALA A C 1
ATOM 1750 O O . ALA A 1 218 ? -6.801 10.249 -4.253 1.00 72.62 218 ALA A O 1
ATOM 1751 N N . ASP A 1 219 ? -5.551 11.841 -5.239 1.00 75.44 219 ASP A N 1
ATOM 1752 C CA . ASP A 1 219 ? -5.555 12.755 -4.105 1.00 75.44 219 ASP A CA 1
ATOM 1753 C C . ASP A 1 219 ? -6.820 13.641 -4.066 1.00 75.44 219 ASP A C 1
ATOM 1755 O O . ASP A 1 219 ? -7.213 14.033 -2.959 1.00 75.44 219 ASP A O 1
ATOM 1759 N N . ASN A 1 220 ? -7.458 13.899 -5.222 1.00 73.25 220 ASN A N 1
ATOM 1760 C CA . ASN A 1 220 ? -8.695 14.685 -5.391 1.00 73.25 220 ASN A CA 1
ATOM 1761 C C . ASN A 1 220 ? -9.918 13.802 -5.648 1.00 73.25 220 ASN A C 1
ATOM 1763 O O . ASN A 1 220 ? -10.991 14.139 -5.105 1.00 73.25 220 ASN A O 1
#

pLDDT: mean 77.97, std 12.9, range [46.88, 96.44]

Solvent-accessible surface area (backbone atoms only — not comparable to full-atom values): 11980 Å² total; per-residue (Å²): 116,68,66,68,53,50,55,52,38,53,52,49,30,70,75,40,80,79,44,59,69,50,36,35,52,42,26,46,53,25,57,62,49,33,61,64,91,38,43,69,40,92,88,71,51,102,47,67,43,41,52,43,63,66,50,50,53,52,22,48,52,27,49,50,55,24,56,75,58,63,55,78,50,66,68,56,51,51,49,51,51,53,52,52,50,50,53,51,54,36,62,41,64,43,76,70,54,87,68,63,59,64,56,36,55,57,48,39,55,50,41,63,72,74,40,86,62,70,65,36,56,55,53,37,51,51,44,44,51,49,30,52,51,33,47,58,30,26,39,38,39,39,22,57,53,43,37,41,48,75,68,67,66,72,69,51,74,65,56,54,49,50,57,48,49,56,55,52,58,65,59,50,68,80,80,57,57,72,67,57,54,53,49,49,52,51,49,51,51,49,51,52,50,50,51,53,48,55,53,42,59,73,41,42,65,58,50,25,52,49,30,43,50,56,48,55,64,62,77,107